Protein AF-A0A6L5WIU3-F1 (afdb_monomer_lite)

Structure (mmCIF, N/CA/C/O backbone):
data_AF-A0A6L5WIU3-F1
#
_entry.id   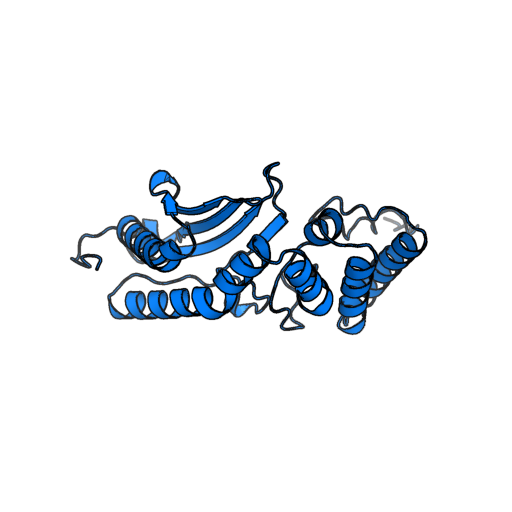AF-A0A6L5WIU3-F1
#
loop_
_atom_site.group_PDB
_atom_site.id
_atom_site.type_symbol
_atom_site.label_atom_id
_atom_site.label_alt_id
_atom_site.label_comp_id
_atom_site.label_asym_id
_atom_site.label_entity_id
_atom_site.label_seq_id
_atom_site.pdbx_PDB_ins_code
_atom_site.Cartn_x
_atom_site.Cartn_y
_atom_site.Cartn_z
_atom_site.occupancy
_atom_site.B_iso_or_equiv
_atom_site.auth_seq_id
_atom_site.auth_comp_id
_atom_site.auth_asym_id
_atom_site.auth_atom_id
_atom_site.pdbx_PDB_model_num
ATOM 1 N N . MET A 1 1 ? -19.885 4.696 15.361 1.00 48.59 1 MET A N 1
ATOM 2 C CA . MET A 1 1 ? -18.931 5.089 16.418 1.00 48.59 1 MET A CA 1
ATOM 3 C C . MET A 1 1 ? -18.620 3.855 17.248 1.00 48.59 1 MET A C 1
ATOM 5 O O . MET A 1 1 ? -19.552 3.096 17.496 1.00 48.59 1 MET A O 1
ATOM 9 N N . CYS A 1 2 ? -17.357 3.597 17.614 1.00 53.16 2 CYS A N 1
ATOM 10 C CA . CYS A 1 2 ? -17.106 2.648 18.705 1.00 53.16 2 CYS A CA 1
ATOM 11 C C . CYS A 1 2 ? -17.736 3.208 19.977 1.00 53.16 2 CYS A C 1
ATOM 13 O O . CYS A 1 2 ? -17.598 4.402 20.239 1.00 53.16 2 CYS A O 1
ATOM 15 N N . ASN A 1 3 ? -18.342 2.350 20.792 1.00 49.25 3 ASN A N 1
ATOM 16 C CA . ASN A 1 3 ? -18.487 2.670 22.203 1.00 49.25 3 ASN A CA 1
ATOM 17 C C . ASN A 1 3 ? -17.082 2.651 22.812 1.00 49.25 3 ASN A C 1
ATOM 19 O O . ASN A 1 3 ? -16.490 1.586 22.955 1.00 49.25 3 ASN A O 1
ATOM 23 N N . PHE A 1 4 ? -16.556 3.826 23.159 1.00 58.91 4 PHE A N 1
ATOM 24 C CA . PHE A 1 4 ? -15.406 3.971 24.062 1.00 58.91 4 PHE A CA 1
ATOM 25 C C . PHE A 1 4 ? -15.844 3.832 25.526 1.00 58.91 4 PHE A C 1
ATOM 27 O O . PHE A 1 4 ? -15.265 4.445 26.417 1.00 58.91 4 PHE A O 1
ATOM 34 N N . GLU A 1 5 ? -16.911 3.068 25.774 1.00 53.84 5 GLU A N 1
ATOM 35 C CA . GLU A 1 5 ? -17.264 2.650 27.124 1.00 53.84 5 GLU A CA 1
ATOM 36 C C . GLU A 1 5 ? -16.054 1.901 27.693 1.00 53.84 5 GLU A C 1
ATOM 38 O O . GLU A 1 5 ? -15.411 1.135 26.971 1.00 53.84 5 GLU A O 1
ATOM 43 N N . ASN A 1 6 ? -15.722 2.181 28.954 1.00 55.91 6 ASN A N 1
ATOM 44 C CA . ASN A 1 6 ? -14.438 1.912 29.621 1.00 55.91 6 ASN A CA 1
ATOM 45 C C . ASN A 1 6 ? -13.923 0.448 29.603 1.00 55.91 6 ASN A C 1
ATOM 47 O O . ASN A 1 6 ? -12.859 0.185 30.157 1.00 55.91 6 ASN A O 1
ATOM 51 N N . ASP A 1 7 ? -14.621 -0.480 28.944 1.00 66.75 7 ASP A N 1
ATOM 52 C CA . ASP A 1 7 ? -14.337 -1.918 28.907 1.00 66.75 7 ASP A CA 1
ATOM 53 C C . ASP A 1 7 ? -13.929 -2.453 27.517 1.00 66.75 7 ASP A C 1
ATOM 55 O O . ASP A 1 7 ? -13.585 -3.631 27.389 1.00 66.75 7 ASP A O 1
ATOM 59 N N . ALA A 1 8 ? -13.951 -1.633 26.456 1.00 78.75 8 ALA A N 1
ATOM 60 C CA . ALA A 1 8 ? -13.554 -2.090 25.123 1.00 78.75 8 ALA A CA 1
ATOM 61 C C . ALA A 1 8 ? -12.056 -2.438 25.081 1.00 78.75 8 ALA A C 1
ATOM 63 O O . ALA A 1 8 ? -11.188 -1.601 25.336 1.00 78.75 8 ALA A O 1
ATOM 64 N N . SER A 1 9 ? -11.724 -3.674 24.703 1.00 87.31 9 SER A N 1
ATOM 65 C CA . SER A 1 9 ? -10.324 -4.086 24.604 1.00 87.31 9 SER A CA 1
ATOM 66 C C . SER A 1 9 ? -9.603 -3.334 23.471 1.00 87.31 9 SER A C 1
ATOM 68 O O . SER A 1 9 ? -10.209 -3.044 22.434 1.00 87.31 9 SER A O 1
ATOM 70 N N . PRO A 1 10 ? -8.274 -3.117 23.558 1.00 88.00 10 PRO A N 1
ATOM 71 C CA . PRO A 1 10 ? -7.498 -2.508 22.472 1.00 88.00 10 PRO A CA 1
ATOM 72 C C . PRO A 1 10 ? -7.707 -3.171 21.104 1.00 88.00 10 PRO A C 1
ATOM 74 O O . PRO A 1 10 ? -7.678 -2.520 20.061 1.00 88.00 10 PRO A O 1
ATOM 77 N N . LYS A 1 11 ? -7.950 -4.488 21.092 1.00 89.44 11 LYS A N 1
ATOM 78 C CA . LYS A 1 11 ? -8.254 -5.236 19.869 1.00 89.44 11 LYS A CA 1
ATOM 79 C C . LYS A 1 11 ? -9.601 -4.832 19.272 1.00 89.44 11 LYS A C 1
ATOM 81 O O . LYS A 1 11 ? -9.703 -4.730 18.055 1.00 89.44 11 LYS A O 1
ATOM 86 N N . GLU A 1 12 ? -10.626 -4.638 20.092 1.00 90.31 12 GLU A N 1
ATOM 87 C CA . GLU A 1 12 ? -11.957 -4.230 19.632 1.00 90.31 12 GLU A CA 1
ATOM 88 C C . GLU A 1 12 ? -11.949 -2.805 19.092 1.00 90.31 12 GLU A C 1
ATOM 90 O O . GLU A 1 12 ? -12.503 -2.576 18.017 1.00 90.31 12 GLU A O 1
ATOM 95 N N . ILE A 1 13 ? -11.229 -1.899 19.760 1.00 91.12 13 ILE A N 1
ATOM 96 C CA . ILE A 1 13 ? -11.010 -0.524 19.295 1.00 91.12 13 ILE A CA 1
ATOM 97 C C . ILE A 1 13 ? -10.348 -0.531 17.906 1.00 91.12 13 ILE A C 1
ATOM 99 O O . ILE A 1 13 ? -10.858 0.073 16.964 1.00 91.12 13 ILE A O 1
ATOM 103 N N . ILE A 1 14 ? -9.266 -1.296 17.724 1.00 92.06 14 ILE A N 1
ATOM 104 C CA . ILE A 1 14 ? -8.581 -1.393 16.422 1.00 92.06 14 ILE A CA 1
ATOM 105 C C . ILE A 1 14 ? -9.467 -2.074 15.365 1.00 92.06 14 ILE A C 1
ATOM 107 O O . ILE A 1 14 ? -9.460 -1.683 14.198 1.00 92.06 14 ILE A O 1
ATOM 111 N N . VAL A 1 15 ? -10.271 -3.076 15.741 1.00 94.38 15 VAL A N 1
ATOM 112 C CA . VAL A 1 15 ? -11.239 -3.710 14.828 1.00 94.38 15 VAL A CA 1
ATOM 113 C C . VAL A 1 15 ? -12.301 -2.715 14.363 1.00 94.38 15 VAL A C 1
ATOM 115 O O . VAL A 1 15 ? -12.669 -2.749 13.187 1.00 94.38 15 VAL A O 1
ATOM 118 N N . CYS A 1 16 ? -12.802 -1.839 15.239 1.00 93.50 16 CYS A N 1
ATOM 119 C CA . CYS A 1 16 ? -13.684 -0.760 14.809 1.00 93.50 16 CYS A CA 1
ATOM 120 C C . CYS A 1 16 ? -12.977 0.183 13.834 1.00 93.50 16 CYS A C 1
ATOM 122 O O . CYS A 1 16 ? -13.553 0.479 12.793 1.00 93.50 16 CYS A O 1
ATOM 124 N N . ALA A 1 17 ? -11.762 0.643 14.167 1.00 94.75 17 ALA A N 1
ATOM 125 C CA . ALA A 1 17 ? -11.017 1.592 13.344 1.00 94.75 17 ALA A CA 1
ATOM 126 C C . ALA A 1 17 ? -10.830 1.020 11.934 1.00 94.75 17 ALA A C 1
ATOM 128 O O . ALA A 1 17 ? -11.191 1.649 10.944 1.00 94.75 17 ALA A O 1
ATOM 129 N N . MET A 1 18 ? -10.405 -0.243 11.835 1.00 96.44 18 MET A N 1
ATOM 130 C CA . MET A 1 18 ? -10.278 -0.951 10.558 1.00 96.44 18 MET A CA 1
ATOM 131 C C . MET A 1 18 ? -11.609 -1.097 9.811 1.00 96.44 18 MET A C 1
ATOM 133 O O . MET A 1 18 ? -11.639 -0.987 8.586 1.00 96.44 18 MET A O 1
ATOM 137 N N . ARG A 1 19 ? -12.724 -1.315 10.516 1.00 96.81 19 ARG A N 1
ATOM 138 C CA . ARG A 1 19 ? -14.055 -1.340 9.892 1.00 96.81 19 ARG A CA 1
ATOM 139 C C . ARG A 1 19 ? -14.448 0.035 9.354 1.00 96.81 19 ARG A C 1
ATOM 141 O O . ARG A 1 19 ? -14.988 0.114 8.259 1.00 96.81 19 ARG A O 1
ATOM 148 N N . GLU A 1 20 ? -14.183 1.100 10.100 1.00 97.19 20 GLU A N 1
ATOM 149 C CA . GLU A 1 20 ? -14.494 2.468 9.689 1.00 97.19 20 GLU A CA 1
ATOM 150 C C . GLU A 1 20 ? -13.648 2.902 8.484 1.00 97.19 20 GLU A C 1
ATOM 152 O O . GLU A 1 20 ? -14.179 3.479 7.535 1.00 97.19 20 GLU A O 1
ATOM 157 N N . ILE A 1 21 ? -12.357 2.552 8.471 1.00 96.62 21 ILE A N 1
ATOM 158 C CA . ILE A 1 21 ? -11.488 2.730 7.301 1.00 96.62 21 ILE A CA 1
ATOM 159 C C . ILE A 1 21 ? -12.051 1.953 6.102 1.00 96.62 21 ILE A C 1
ATOM 161 O O . ILE A 1 21 ? -12.127 2.488 4.998 1.00 96.62 21 ILE A O 1
ATOM 165 N N . ALA A 1 22 ? -12.489 0.708 6.298 1.00 97.19 22 ALA A N 1
ATOM 166 C CA . ALA A 1 22 ? -13.042 -0.092 5.210 1.00 97.19 22 ALA A CA 1
ATOM 167 C C . ALA A 1 22 ? -14.347 0.482 4.650 1.00 97.19 22 ALA A C 1
ATOM 169 O O . ALA A 1 22 ? -14.511 0.498 3.436 1.00 97.19 22 ALA A O 1
ATOM 170 N N . GLU A 1 23 ? -15.256 0.978 5.495 1.00 98.06 23 GLU A N 1
ATOM 171 C CA . GLU A 1 23 ? -16.477 1.644 5.024 1.00 98.06 23 GLU A CA 1
ATOM 172 C C . GLU A 1 23 ? -16.153 2.921 4.238 1.00 98.06 23 GLU A C 1
ATOM 174 O O . GLU A 1 23 ? -16.782 3.176 3.215 1.00 98.06 23 GLU A O 1
ATOM 179 N N . PHE A 1 24 ? -15.124 3.677 4.640 1.00 97.62 24 PHE A N 1
ATOM 180 C CA . PHE A 1 24 ? -14.629 4.817 3.863 1.00 97.62 24 PHE A CA 1
ATOM 181 C C . PHE A 1 24 ? -14.102 4.406 2.475 1.00 97.62 24 PHE A C 1
ATOM 183 O O . PHE A 1 24 ? -14.338 5.106 1.494 1.00 97.62 24 PHE A O 1
ATOM 190 N N . MET A 1 25 ? -13.424 3.260 2.376 1.00 96.81 25 MET A N 1
ATOM 191 C CA . MET A 1 25 ? -12.833 2.745 1.129 1.00 96.81 25 MET A CA 1
ATOM 192 C C . MET A 1 25 ? -13.783 1.859 0.302 1.00 96.81 25 MET A C 1
ATOM 194 O O . MET A 1 25 ? -13.437 1.414 -0.793 1.00 96.81 25 MET A O 1
ATOM 198 N N . LYS A 1 26 ? -14.982 1.572 0.808 1.00 97.19 26 LYS A N 1
ATOM 199 C CA . LYS A 1 26 ? -15.972 0.691 0.176 1.00 97.19 26 LYS A CA 1
ATOM 200 C C . LYS A 1 26 ? -16.423 1.141 -1.218 1.00 97.19 26 LYS A C 1
ATOM 202 O O . LYS A 1 26 ? -16.578 0.259 -2.063 1.00 97.19 26 LYS A O 1
ATOM 207 N N . PRO A 1 27 ? -16.584 2.449 -1.519 1.00 96.94 27 PRO A N 1
ATOM 208 C CA . PRO A 1 27 ? -16.879 2.900 -2.882 1.00 96.94 27 PRO A CA 1
ATOM 209 C C . PRO A 1 27 ? -15.809 2.495 -3.904 1.00 96.94 27 PRO A C 1
ATOM 211 O O . PRO A 1 27 ? -16.119 2.303 -5.073 1.00 96.94 27 PRO A O 1
ATOM 214 N N . ASP A 1 28 ? -14.564 2.305 -3.459 1.00 95.81 28 ASP A N 1
ATOM 215 C CA . ASP A 1 28 ? -13.455 1.829 -4.286 1.00 95.81 28 ASP A CA 1
ATOM 216 C C . ASP A 1 28 ? -13.369 0.297 -4.365 1.00 95.81 28 ASP A C 1
ATOM 218 O O . ASP A 1 28 ? -12.416 -0.234 -4.930 1.00 95.81 28 ASP A O 1
ATOM 222 N N . GLY A 1 29 ? -14.341 -0.434 -3.812 1.00 96.50 29 GLY A N 1
ATOM 223 C CA . GLY A 1 29 ? -14.406 -1.898 -3.868 1.00 96.50 29 GLY A CA 1
ATOM 224 C C . GLY A 1 29 ? -13.584 -2.618 -2.795 1.00 96.50 29 GLY A C 1
ATOM 225 O O . GLY A 1 29 ? -13.350 -3.822 -2.911 1.00 96.50 29 GLY A O 1
ATOM 226 N N . PHE A 1 30 ? -13.135 -1.914 -1.753 1.00 97.19 30 PHE A N 1
ATOM 227 C CA . PHE A 1 30 ? -12.466 -2.539 -0.612 1.00 97.19 30 PHE A CA 1
ATOM 228 C C . PHE A 1 30 ? -13.469 -3.151 0.371 1.00 97.19 30 PHE A C 1
ATOM 230 O O . PHE A 1 30 ? -14.551 -2.614 0.603 1.00 97.19 30 PHE A O 1
ATOM 237 N N . HIS A 1 31 ? -13.084 -4.259 1.002 1.00 96.81 31 HIS A N 1
ATOM 238 C CA . HIS A 1 31 ? -13.886 -4.928 2.022 1.00 96.81 31 HIS A CA 1
ATOM 239 C C . HIS A 1 31 ? -13.047 -5.335 3.239 1.00 96.81 31 HIS A C 1
ATOM 241 O O . HIS A 1 31 ? -11.868 -5.674 3.127 1.00 96.81 31 HIS A O 1
ATOM 247 N N . PHE A 1 32 ? -13.667 -5.346 4.421 1.00 97.75 32 PHE A N 1
ATOM 248 C CA . PHE A 1 32 ? -13.001 -5.727 5.668 1.00 97.75 32 PHE A CA 1
ATOM 249 C C . PHE A 1 32 ? -13.083 -7.235 5.937 1.00 97.75 32 PHE A C 1
ATOM 251 O O . PHE A 1 32 ? -14.162 -7.826 5.952 1.00 97.75 32 PHE A O 1
ATOM 258 N N . ILE A 1 33 ? -11.942 -7.856 6.222 1.00 96.00 33 ILE A N 1
ATOM 259 C CA . ILE A 1 33 ? -11.794 -9.255 6.626 1.00 96.00 33 ILE A CA 1
ATOM 260 C C . ILE A 1 33 ? -11.439 -9.291 8.116 1.00 96.00 33 ILE A C 1
ATOM 262 O O . ILE A 1 33 ? -10.269 -9.310 8.506 1.00 96.00 33 ILE A O 1
ATOM 266 N N . LYS A 1 34 ? -12.468 -9.338 8.971 1.00 91.44 34 LYS A N 1
ATOM 267 C CA . LYS A 1 34 ? -12.317 -9.285 10.438 1.00 91.44 34 LYS A CA 1
ATOM 268 C C . LYS A 1 34 ? -11.366 -10.352 10.996 1.00 91.44 34 LYS A C 1
ATOM 270 O O . LYS A 1 34 ? -10.602 -10.056 11.908 1.00 91.44 34 LYS A O 1
ATOM 275 N N . SER A 1 35 ? -11.390 -11.576 10.459 1.00 90.62 35 SER A N 1
ATOM 276 C CA . SER A 1 35 ? -10.551 -12.688 10.943 1.00 90.62 35 SER A CA 1
ATOM 277 C C . SER A 1 35 ? -9.052 -12.455 10.748 1.00 90.62 35 SER A C 1
ATOM 279 O O . SER A 1 35 ? -8.254 -13.013 11.496 1.00 90.62 35 SER A O 1
ATOM 281 N N . LYS A 1 36 ? -8.679 -11.620 9.771 1.00 91.62 36 LYS A N 1
ATOM 282 C CA . LYS A 1 36 ? -7.290 -11.270 9.450 1.00 91.62 36 LYS A CA 1
ATOM 283 C C . LYS A 1 36 ? -6.910 -9.850 9.855 1.00 91.62 36 LYS A C 1
ATOM 285 O O . LYS A 1 36 ? -5.749 -9.491 9.722 1.00 91.62 36 LYS A O 1
ATOM 290 N N . LEU A 1 37 ? -7.876 -9.065 10.341 1.00 94.06 37 LEU A N 1
ATOM 291 C CA . LEU A 1 37 ? -7.716 -7.635 10.598 1.00 94.06 37 LEU A CA 1
ATOM 292 C C . LEU A 1 37 ? -7.138 -6.910 9.366 1.00 94.06 37 LEU A C 1
ATOM 294 O O . LEU A 1 37 ? -6.147 -6.186 9.443 1.00 94.06 37 LEU A O 1
ATOM 298 N N . GLU A 1 38 ? -7.757 -7.169 8.213 1.00 95.69 38 GLU A N 1
ATOM 299 C CA . GLU A 1 38 ? -7.251 -6.770 6.899 1.00 95.69 38 GLU A CA 1
ATOM 300 C C . GLU A 1 38 ? -8.367 -6.138 6.062 1.00 95.69 38 GLU A C 1
ATOM 302 O O . GLU A 1 38 ? -9.486 -6.645 6.036 1.00 95.69 38 GLU A O 1
ATOM 307 N N . ILE A 1 39 ? -8.065 -5.051 5.361 1.00 97.12 39 ILE A N 1
ATOM 308 C CA . ILE A 1 39 ? -8.920 -4.442 4.342 1.00 97.12 39 ILE A CA 1
ATOM 309 C C . ILE A 1 39 ? -8.355 -4.849 2.991 1.00 97.12 39 ILE A C 1
ATOM 311 O O . ILE A 1 39 ? -7.163 -4.663 2.746 1.00 97.12 39 ILE A O 1
ATOM 315 N N . ARG A 1 40 ? -9.192 -5.415 2.125 1.00 95.75 40 ARG A N 1
ATOM 316 C CA . ARG A 1 40 ? -8.743 -6.021 0.875 1.00 95.75 40 ARG A CA 1
ATOM 317 C C . ARG A 1 40 ? -9.553 -5.545 -0.314 1.00 95.75 40 ARG A C 1
ATOM 319 O O . ARG A 1 40 ? -10.770 -5.411 -0.223 1.00 95.75 40 ARG A O 1
ATOM 326 N N . LYS A 1 41 ? -8.867 -5.383 -1.440 1.00 94.44 41 LYS A N 1
ATOM 327 C CA . LYS A 1 41 ? -9.456 -5.321 -2.776 1.00 94.44 41 LYS A CA 1
ATOM 328 C C . LYS A 1 41 ? -8.738 -6.311 -3.684 1.00 94.44 41 LYS A C 1
ATOM 330 O O . LYS A 1 41 ? -7.522 -6.477 -3.586 1.00 94.44 41 LYS A O 1
ATOM 335 N N . VAL A 1 42 ? -9.491 -6.973 -4.557 1.00 90.62 42 VAL A N 1
ATOM 336 C CA . VAL A 1 42 ? -8.945 -7.881 -5.569 1.00 90.62 42 VAL A CA 1
ATOM 337 C C . VAL A 1 42 ? -9.424 -7.439 -6.943 1.00 90.62 42 VAL A C 1
ATOM 339 O O . VAL A 1 42 ? -10.618 -7.270 -7.158 1.00 90.62 42 VAL A O 1
ATOM 342 N N . PHE A 1 43 ? -8.473 -7.285 -7.852 1.00 85.62 43 PHE A N 1
ATOM 343 C CA . PHE A 1 43 ? -8.666 -7.129 -9.289 1.00 85.62 43 PHE A CA 1
ATOM 344 C C . PHE A 1 43 ? -7.533 -7.903 -9.982 1.00 85.62 43 PHE A C 1
ATOM 346 O O . PHE A 1 43 ? -7.226 -9.026 -9.576 1.00 85.62 43 PHE A O 1
ATOM 353 N N . ASP A 1 44 ? -6.850 -7.324 -10.970 1.00 81.56 44 ASP A N 1
ATOM 354 C CA . ASP A 1 44 ? -5.602 -7.889 -11.495 1.00 81.56 44 ASP A CA 1
ATOM 355 C C . ASP A 1 44 ? -4.489 -8.011 -10.444 1.00 81.56 44 ASP A C 1
ATOM 357 O O . ASP A 1 44 ? -3.583 -8.835 -10.593 1.00 81.56 44 ASP A O 1
ATOM 361 N N . PHE A 1 45 ? -4.617 -7.261 -9.349 1.00 84.62 45 PHE A N 1
ATOM 362 C CA . PHE A 1 45 ? -3.772 -7.330 -8.166 1.00 84.62 45 PHE A CA 1
ATOM 363 C C . PHE A 1 45 ? -4.604 -7.593 -6.909 1.00 84.62 45 PHE A C 1
ATOM 365 O O . PHE A 1 45 ? -5.799 -7.303 -6.849 1.00 84.62 45 PHE A O 1
ATOM 372 N N . MET A 1 46 ? -3.954 -8.107 -5.870 1.00 89.75 46 MET A N 1
ATOM 373 C CA . MET A 1 46 ? -4.495 -8.158 -4.518 1.00 89.75 46 MET A CA 1
ATOM 374 C C . MET A 1 46 ? -3.850 -7.050 -3.690 1.00 89.75 46 MET A C 1
ATOM 376 O O . MET A 1 46 ? -2.645 -7.088 -3.444 1.00 89.75 46 MET A O 1
ATOM 380 N N . VAL A 1 47 ? -4.667 -6.090 -3.263 1.00 90.12 47 VAL A N 1
ATOM 381 C CA . VAL A 1 47 ? -4.274 -4.943 -2.439 1.00 90.12 47 VAL A CA 1
ATOM 382 C C . VAL A 1 47 ? -4.766 -5.174 -1.020 1.00 90.12 47 VAL A C 1
ATOM 384 O O . VAL A 1 47 ? -5.958 -5.429 -0.821 1.00 90.12 47 VAL A O 1
ATOM 387 N N . CYS A 1 48 ? -3.871 -5.053 -0.045 1.00 92.12 48 CYS A N 1
ATOM 388 C CA . CYS A 1 48 ? -4.156 -5.338 1.354 1.00 92.12 48 CYS A CA 1
ATOM 389 C C . CYS A 1 48 ? -3.643 -4.219 2.265 1.00 92.12 48 CYS A C 1
ATOM 391 O O . CYS A 1 48 ? -2.483 -3.828 2.172 1.00 92.12 48 CYS A O 1
ATOM 393 N N . ILE A 1 49 ? -4.482 -3.768 3.200 1.00 92.62 49 ILE A N 1
ATOM 394 C CA . ILE A 1 49 ? -4.072 -2.977 4.367 1.00 92.62 49 ILE A CA 1
ATOM 395 C C . ILE A 1 49 ? -4.306 -3.836 5.604 1.00 92.62 49 ILE A C 1
ATOM 397 O O . ILE A 1 49 ? -5.438 -4.220 5.888 1.00 92.62 49 ILE A O 1
ATOM 401 N N . SER A 1 50 ? -3.246 -4.140 6.343 1.00 92.56 50 SER A N 1
ATOM 402 C CA . SER A 1 50 ? -3.301 -4.947 7.565 1.00 92.56 50 SER A CA 1
ATOM 403 C C . SER A 1 50 ? -2.870 -4.129 8.775 1.00 92.56 50 SER A C 1
ATOM 405 O O . SER A 1 50 ? -2.011 -3.256 8.660 1.00 92.56 50 SER A O 1
ATOM 407 N N . ALA A 1 51 ? -3.463 -4.402 9.938 1.00 92.12 51 ALA A N 1
ATOM 408 C CA . ALA A 1 51 ? -3.064 -3.748 11.179 1.00 92.12 51 ALA A CA 1
ATOM 409 C C . ALA A 1 51 ? -2.151 -4.658 12.008 1.00 92.12 51 ALA A C 1
ATOM 411 O O . ALA A 1 51 ? -2.550 -5.736 12.454 1.00 92.12 51 ALA A O 1
ATOM 412 N N . GLN A 1 52 ? -0.932 -4.193 12.264 1.00 90.00 52 GLN A N 1
ATOM 413 C CA . GLN A 1 52 ? -0.024 -4.790 13.229 1.00 90.00 52 GLN A CA 1
ATOM 414 C C . GLN A 1 52 ? -0.200 -4.084 14.576 1.00 90.00 52 GLN A C 1
ATOM 416 O O . GLN A 1 52 ? 0.137 -2.915 14.730 1.00 90.00 52 GLN A O 1
ATOM 421 N N . MET A 1 53 ? -0.714 -4.810 15.567 1.00 88.75 53 MET A N 1
ATOM 422 C CA . MET A 1 53 ? -0.934 -4.275 16.913 1.00 88.75 53 MET A CA 1
ATOM 423 C C . MET A 1 53 ? 0.386 -4.045 17.659 1.00 88.75 53 MET A C 1
ATOM 425 O O . MET A 1 53 ? 1.307 -4.868 17.575 1.00 88.75 53 MET A O 1
ATOM 429 N N . ASN A 1 54 ? 0.450 -2.973 18.452 1.00 84.75 54 ASN A N 1
ATOM 430 C CA . ASN A 1 54 ? 1.585 -2.730 19.335 1.00 84.75 54 ASN A CA 1
ATOM 431 C C . ASN A 1 54 ? 1.630 -3.799 20.444 1.00 84.75 54 ASN A C 1
ATOM 433 O O . ASN A 1 54 ? 0.604 -4.271 20.941 1.00 84.75 54 ASN A O 1
ATOM 437 N N . ARG A 1 55 ? 2.838 -4.196 20.861 1.00 80.88 55 ARG A N 1
ATOM 438 C CA . ARG A 1 55 ? 3.040 -5.123 21.986 1.00 80.88 55 ARG A CA 1
ATOM 439 C C . ARG A 1 55 ? 2.481 -4.549 23.291 1.00 80.88 55 ARG A C 1
ATOM 441 O O . ARG A 1 55 ? 2.037 -5.326 24.136 1.00 80.88 55 ARG A O 1
ATOM 448 N N . HIS A 1 56 ? 2.475 -3.222 23.433 1.00 75.62 56 HIS A N 1
ATOM 449 C CA . HIS A 1 56 ? 1.929 -2.520 24.596 1.00 75.62 56 HIS A CA 1
ATOM 450 C C . HIS A 1 56 ? 0.406 -2.688 24.743 1.00 75.62 56 HIS A C 1
ATOM 452 O O . HIS A 1 56 ? -0.072 -2.795 25.873 1.00 75.62 56 HIS A O 1
ATOM 458 N N . ASN A 1 57 ? -0.329 -2.908 23.646 1.00 76.75 57 ASN A N 1
ATOM 459 C CA . ASN A 1 57 ? -1.775 -3.161 23.678 1.00 76.75 57 ASN A CA 1
ATOM 460 C C . ASN A 1 57 ? -2.153 -4.387 24.522 1.00 76.75 57 ASN A C 1
ATOM 462 O O . ASN A 1 57 ? -3.214 -4.420 25.137 1.00 76.75 57 ASN A O 1
ATOM 466 N N . LYS A 1 58 ? -1.288 -5.412 24.594 1.00 62.97 58 LYS A N 1
ATOM 467 C CA . LYS A 1 58 ? -1.547 -6.622 25.401 1.00 62.97 58 LYS A CA 1
ATOM 468 C C . LYS A 1 58 ? -1.594 -6.347 26.905 1.00 62.97 58 LYS A C 1
ATOM 470 O O . LYS A 1 58 ? -2.078 -7.193 27.647 1.00 62.97 58 LYS A O 1
ATOM 475 N N . ARG A 1 59 ? -1.067 -5.204 27.350 1.00 64.19 59 ARG A N 1
ATOM 476 C CA . ARG A 1 59 ? -1.091 -4.784 28.755 1.00 64.19 59 ARG A CA 1
ATOM 477 C C . ARG A 1 59 ? -2.325 -3.941 29.099 1.00 64.19 59 ARG A C 1
ATOM 479 O O . ARG A 1 59 ? -2.453 -3.554 30.250 1.00 64.19 59 ARG A O 1
ATOM 486 N N . GLY A 1 60 ? -3.203 -3.658 28.127 1.00 61.06 60 GLY A N 1
ATOM 487 C CA . GLY A 1 60 ? -4.405 -2.835 28.323 1.00 61.06 60 GLY A CA 1
ATOM 488 C C . GLY A 1 60 ? -4.125 -1.340 28.506 1.00 61.06 60 GLY A C 1
ATOM 489 O O . GLY A 1 60 ? -4.998 -0.617 28.959 1.00 61.06 60 GLY A O 1
ATOM 490 N N . ILE A 1 61 ? -2.905 -0.890 28.190 1.00 66.38 61 ILE A N 1
ATOM 491 C CA . ILE A 1 61 ? -2.429 0.475 28.475 1.00 66.38 61 ILE A CA 1
ATOM 492 C C . ILE A 1 61 ? -2.642 1.415 27.274 1.00 66.38 61 ILE A C 1
ATOM 494 O O . ILE A 1 61 ? -2.796 2.615 27.461 1.00 66.38 61 ILE A O 1
ATOM 498 N N . SER A 1 62 ? -2.663 0.882 26.048 1.00 79.88 62 SER A N 1
ATOM 499 C CA . SER A 1 62 ? -2.833 1.652 24.807 1.00 79.88 62 SER A CA 1
ATOM 500 C C . SER A 1 62 ? -3.593 0.852 23.746 1.00 79.88 62 SER A C 1
ATOM 502 O O . SER A 1 62 ? -3.735 -0.375 23.857 1.00 79.88 62 SER A O 1
ATOM 504 N N . ALA A 1 63 ? -4.087 1.537 22.712 1.00 87.50 63 ALA A N 1
ATOM 505 C CA . ALA A 1 63 ? -4.725 0.922 21.555 1.00 87.50 63 ALA A CA 1
ATOM 506 C C . ALA A 1 63 ? -4.049 1.416 20.275 1.00 87.50 63 ALA A C 1
ATOM 508 O O . ALA A 1 63 ? -4.626 2.166 19.498 1.00 87.50 63 ALA A O 1
ATOM 509 N N . GLU A 1 64 ? -2.823 0.947 20.039 1.00 90.88 64 GLU A N 1
ATOM 510 C CA . GLU A 1 64 ? -2.004 1.421 18.924 1.00 90.88 64 GLU A CA 1
ATOM 511 C C . GLU A 1 64 ? -1.847 0.378 17.814 1.00 90.88 64 GLU A C 1
ATOM 513 O O . GLU A 1 64 ? -1.639 -0.815 18.078 1.00 90.88 64 GLU A O 1
ATOM 518 N N . ALA A 1 65 ? -1.868 0.810 16.554 1.00 91.19 65 ALA A N 1
ATOM 519 C CA . ALA A 1 65 ? -1.553 -0.070 15.432 1.00 91.19 65 ALA A CA 1
ATOM 520 C C . ALA A 1 65 ? -0.684 0.602 14.370 1.00 91.19 65 ALA A C 1
ATOM 522 O O . ALA A 1 65 ? -0.861 1.771 14.035 1.00 91.19 65 ALA A O 1
ATOM 523 N N . LEU A 1 66 ? 0.219 -0.186 13.794 1.00 89.62 66 LEU A N 1
ATOM 524 C CA . LEU A 1 66 ? 0.875 0.130 12.536 1.00 89.62 66 LEU A CA 1
ATOM 525 C C . LEU A 1 66 ? 0.005 -0.407 11.398 1.00 89.62 66 LEU A C 1
ATOM 527 O O . LEU A 1 66 ? -0.397 -1.571 11.417 1.00 89.62 66 LEU A O 1
ATOM 531 N N . LEU A 1 67 ? -0.278 0.431 10.407 1.00 88.88 67 LEU A N 1
ATOM 532 C CA . LEU A 1 67 ? -1.064 0.053 9.236 1.00 88.88 67 LEU A CA 1
ATOM 533 C C . LEU A 1 67 ? -0.123 -0.208 8.059 1.00 88.88 67 LEU A C 1
ATOM 535 O O . LEU A 1 67 ? 0.540 0.706 7.577 1.00 88.88 67 LEU A O 1
ATOM 539 N N . ILE A 1 68 ? -0.063 -1.464 7.623 1.00 85.88 68 ILE A N 1
ATOM 540 C CA . ILE A 1 68 ? 0.885 -1.973 6.628 1.00 85.88 68 ILE A CA 1
ATOM 541 C C . ILE A 1 68 ? 0.142 -2.229 5.326 1.00 85.88 68 ILE A C 1
ATOM 543 O O . ILE A 1 68 ? -0.853 -2.959 5.318 1.00 85.88 68 ILE A O 1
ATOM 547 N N . CYS A 1 69 ? 0.658 -1.675 4.233 1.00 84.31 69 CYS A N 1
ATOM 548 C CA . CYS A 1 69 ? 0.111 -1.870 2.902 1.00 84.31 69 CYS A CA 1
ATOM 549 C C . CYS A 1 69 ? 0.963 -2.844 2.082 1.00 84.31 69 CYS A C 1
ATOM 551 O O . CYS A 1 69 ? 2.177 -2.672 1.966 1.00 84.31 69 CYS A O 1
ATOM 553 N N . SER A 1 70 ? 0.315 -3.799 1.419 1.00 83.88 70 SER A N 1
ATOM 554 C CA . SER A 1 70 ? 0.939 -4.662 0.417 1.00 83.88 70 SER A CA 1
ATOM 555 C C . SER A 1 70 ? 0.098 -4.771 -0.852 1.00 83.88 70 SER A C 1
ATOM 557 O O . SER A 1 70 ? -1.133 -4.696 -0.818 1.00 83.88 70 SER A O 1
ATOM 559 N N . ILE A 1 71 ? 0.773 -4.948 -1.988 1.00 82.06 71 ILE A N 1
ATOM 560 C CA . ILE A 1 71 ? 0.146 -5.277 -3.270 1.00 82.06 71 ILE A CA 1
ATOM 561 C C . ILE A 1 71 ? 0.878 -6.479 -3.850 1.00 82.06 71 ILE A C 1
ATOM 563 O O . ILE A 1 71 ? 2.103 -6.488 -3.996 1.00 82.06 71 ILE A O 1
ATOM 567 N N . SER A 1 72 ? 0.114 -7.502 -4.202 1.00 81.62 72 SER A N 1
ATOM 568 C CA . SER A 1 72 ? 0.624 -8.721 -4.821 1.00 81.62 72 SER A CA 1
ATOM 569 C C . SER A 1 72 ? -0.070 -8.990 -6.145 1.00 81.62 72 SER A C 1
ATOM 571 O O . SER A 1 72 ? -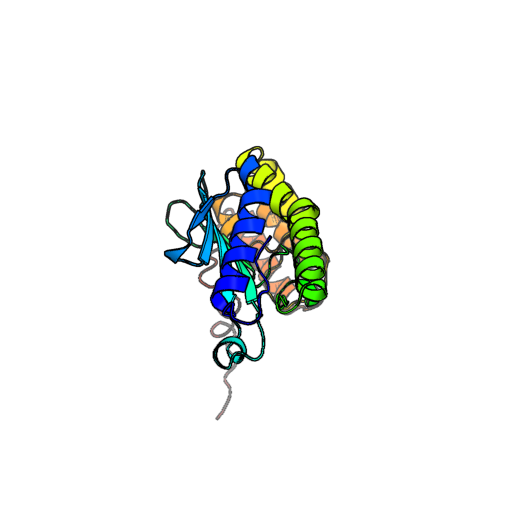1.220 -8.605 -6.357 1.00 81.62 72 SER A O 1
ATOM 573 N N . ASP A 1 73 ? 0.644 -9.642 -7.051 1.00 76.56 73 ASP A N 1
ATOM 574 C CA . ASP A 1 73 ? 0.076 -10.079 -8.320 1.00 76.56 73 ASP A CA 1
ATOM 575 C C . ASP A 1 73 ? -0.764 -11.363 -8.171 1.00 76.56 73 ASP A C 1
ATOM 577 O O . ASP A 1 73 ? -0.863 -11.959 -7.094 1.00 76.56 73 ASP A O 1
ATOM 581 N N . LYS A 1 74 ? -1.343 -11.848 -9.277 1.00 71.25 74 LYS A N 1
ATOM 582 C CA . LYS A 1 74 ? -2.130 -13.100 -9.303 1.00 71.25 74 LYS A CA 1
ATOM 583 C C . LYS A 1 74 ? -1.346 -14.340 -8.847 1.00 71.25 74 LYS A C 1
ATOM 585 O O . LYS A 1 74 ? -1.952 -15.301 -8.380 1.00 71.25 74 LYS A O 1
ATOM 590 N N . SER A 1 75 ? -0.014 -14.323 -8.945 1.00 73.00 75 SER A N 1
ATOM 591 C CA . SER A 1 75 ? 0.866 -15.392 -8.449 1.00 73.00 75 SER A CA 1
ATOM 592 C C . SER A 1 75 ? 1.206 -15.257 -6.961 1.00 73.00 75 SER A C 1
ATOM 594 O O . SER A 1 75 ? 1.987 -16.050 -6.438 1.00 73.00 75 SER A O 1
ATOM 596 N N . LYS A 1 76 ? 0.604 -14.277 -6.269 1.00 69.94 76 LYS A N 1
ATOM 597 C CA . LYS A 1 76 ? 0.871 -13.912 -4.871 1.00 69.94 76 LYS A CA 1
ATOM 598 C C . LYS A 1 76 ? 2.324 -13.511 -4.626 1.00 69.94 76 LYS A C 1
ATOM 600 O O . LYS A 1 76 ? 2.787 -13.549 -3.488 1.00 69.94 76 LYS A O 1
ATOM 605 N N . LYS A 1 77 ? 3.044 -13.123 -5.680 1.00 71.56 77 LYS A N 1
ATOM 606 C CA . LYS A 1 77 ? 4.354 -12.503 -5.529 1.00 71.56 77 LYS A CA 1
ATOM 607 C C . LYS A 1 77 ? 4.123 -11.045 -5.174 1.00 71.56 77 LYS A C 1
ATOM 609 O O . LYS A 1 77 ? 3.393 -10.331 -5.864 1.00 71.56 77 LYS A O 1
ATOM 614 N N . GLU A 1 78 ? 4.693 -10.642 -4.048 1.00 67.06 78 GLU A N 1
ATOM 615 C CA . GLU A 1 78 ? 4.629 -9.264 -3.592 1.00 67.06 78 GLU A CA 1
ATOM 616 C C . GLU A 1 78 ? 5.347 -8.371 -4.604 1.00 67.06 78 GLU A C 1
ATOM 618 O O . GLU A 1 78 ? 6.482 -8.630 -5.004 1.00 67.06 78 GLU A O 1
ATOM 623 N N . CYS A 1 79 ? 4.631 -7.359 -5.079 1.00 67.25 79 CYS A N 1
ATOM 624 C CA . CYS A 1 79 ? 5.107 -6.422 -6.091 1.00 67.25 79 CYS A CA 1
ATOM 625 C C . CYS A 1 79 ? 5.112 -4.981 -5.577 1.00 67.25 79 CYS A C 1
ATOM 627 O O . CYS A 1 79 ? 5.542 -4.080 -6.286 1.00 67.25 79 CYS A O 1
ATOM 629 N N . PHE A 1 80 ? 4.658 -4.774 -4.342 1.00 71.19 80 PHE A N 1
ATOM 630 C CA . PHE A 1 80 ? 4.733 -3.526 -3.605 1.00 71.19 80 PHE A CA 1
ATOM 631 C C . PHE A 1 80 ? 4.539 -3.825 -2.118 1.00 71.19 80 PHE A C 1
ATOM 633 O O . PHE A 1 80 ? 3.601 -4.537 -1.749 1.00 71.19 80 PHE A O 1
ATOM 640 N N . TRP A 1 81 ? 5.374 -3.227 -1.271 1.00 67.25 81 TRP A N 1
ATOM 641 C CA . TRP A 1 81 ? 5.242 -3.329 0.176 1.00 67.25 81 TRP A CA 1
ATOM 642 C C . TRP A 1 81 ? 5.663 -2.039 0.876 1.00 67.25 81 TRP A C 1
ATOM 644 O O . TRP A 1 81 ? 6.740 -1.492 0.620 1.00 67.25 81 TRP A O 1
ATOM 654 N N . SER A 1 82 ? 4.826 -1.573 1.803 1.00 65.38 82 SER A N 1
ATOM 655 C CA . SER A 1 82 ? 5.106 -0.432 2.671 1.00 65.38 82 SER A CA 1
ATOM 656 C C . SER A 1 82 ? 4.718 -0.741 4.113 1.00 65.38 82 SER A C 1
ATOM 658 O O . SER A 1 82 ? 3.637 -1.262 4.389 1.00 65.38 82 SER A O 1
ATOM 660 N N . LYS A 1 83 ? 5.587 -0.357 5.056 1.00 62.69 83 LYS A N 1
ATOM 661 C CA . LYS A 1 83 ? 5.309 -0.426 6.500 1.00 62.69 83 LYS A CA 1
ATOM 662 C C . LYS A 1 83 ? 4.316 0.649 6.981 1.00 62.69 83 LYS A C 1
ATOM 664 O O . LYS A 1 83 ? 3.999 0.657 8.163 1.00 62.69 83 LYS A O 1
ATOM 669 N N . GLY A 1 84 ? 3.809 1.506 6.090 1.00 67.62 84 GLY A N 1
ATOM 670 C CA . GLY A 1 84 ? 2.827 2.549 6.390 1.00 67.62 84 GLY A CA 1
ATOM 671 C C . GLY A 1 84 ? 1.705 2.639 5.347 1.00 67.62 84 GLY A C 1
ATOM 672 O O . GLY A 1 84 ? 1.786 2.050 4.267 1.00 67.62 84 GLY A O 1
ATOM 673 N N . LEU A 1 85 ? 0.665 3.420 5.666 1.00 67.88 85 LEU A N 1
ATOM 674 C CA . LEU A 1 85 ? -0.440 3.739 4.745 1.00 67.88 85 LEU A CA 1
ATOM 675 C C . LEU A 1 85 ? -0.017 4.639 3.596 1.00 67.88 85 LEU A C 1
ATOM 677 O O . LEU A 1 85 ? -0.591 4.587 2.508 1.00 67.88 85 LEU A O 1
ATOM 681 N N . ALA A 1 86 ? 0.945 5.517 3.858 1.00 57.41 86 ALA A N 1
ATOM 682 C CA . ALA A 1 86 ? 1.454 6.358 2.815 1.00 57.41 86 ALA A CA 1
ATOM 683 C C . ALA A 1 86 ? 2.290 5.482 1.890 1.00 57.41 86 ALA A C 1
ATOM 685 O O . ALA A 1 86 ? 3.234 4.803 2.305 1.00 57.41 86 ALA A O 1
ATOM 686 N N . ILE A 1 87 ? 2.007 5.594 0.603 1.00 56.28 87 ILE A N 1
ATOM 687 C CA . ILE A 1 87 ? 2.950 5.198 -0.429 1.00 56.28 87 ILE A CA 1
ATOM 688 C C . ILE A 1 87 ? 4.081 6.252 -0.480 1.00 56.28 87 ILE A C 1
ATOM 690 O O . ILE A 1 87 ? 4.497 6.675 -1.531 1.00 56.28 87 ILE A O 1
ATOM 694 N N . SER A 1 88 ? 4.545 6.766 0.658 1.00 52.53 88 SER A N 1
ATOM 695 C CA . SER A 1 88 ? 5.510 7.863 0.761 1.00 52.53 88 SER A CA 1
ATOM 696 C C . SER A 1 88 ? 6.827 7.308 1.272 1.00 52.53 88 SER A C 1
ATOM 698 O O . SER A 1 88 ? 6.848 6.413 2.116 1.00 52.53 88 SER A O 1
ATOM 700 N N . ASN A 1 89 ? 7.932 7.854 0.778 1.00 49.09 89 ASN A N 1
ATOM 701 C CA . ASN A 1 89 ? 9.265 7.554 1.283 1.00 49.09 89 ASN A CA 1
ATOM 702 C C . ASN A 1 89 ? 9.728 8.547 2.362 1.00 49.09 89 ASN A C 1
ATOM 704 O O . ASN A 1 89 ? 10.878 8.486 2.798 1.00 49.09 89 ASN A O 1
ATOM 708 N N . LYS A 1 90 ? 8.854 9.450 2.829 1.00 53.72 90 LYS A N 1
ATOM 709 C CA . LYS A 1 90 ? 9.154 10.240 4.024 1.00 53.72 90 LYS A CA 1
ATOM 710 C C . LYS A 1 90 ? 9.220 9.290 5.214 1.00 53.72 90 LYS A C 1
ATOM 712 O O . LYS A 1 90 ? 8.272 8.564 5.499 1.00 53.72 90 LYS A O 1
ATOM 717 N N . LYS A 1 91 ? 10.348 9.307 5.924 1.00 51.88 91 LYS A N 1
ATOM 718 C CA . LYS A 1 91 ? 10.605 8.469 7.108 1.00 51.88 91 LYS A CA 1
ATOM 719 C C . LYS A 1 91 ? 9.529 8.624 8.195 1.00 51.88 91 LYS A C 1
ATOM 721 O O . LYS A 1 91 ? 9.261 7.688 8.938 1.00 51.88 91 LYS A O 1
ATOM 726 N N . GLU A 1 92 ? 8.897 9.794 8.245 1.00 52.75 92 GLU A N 1
ATOM 727 C CA . GLU A 1 92 ? 7.780 10.138 9.136 1.00 52.75 92 GLU A CA 1
ATOM 728 C C . GLU A 1 92 ? 6.465 9.431 8.755 1.00 52.75 92 GLU A C 1
ATOM 730 O O . GLU A 1 92 ? 5.636 9.153 9.618 1.00 52.75 92 GLU A O 1
ATOM 735 N N . ASP A 1 93 ? 6.296 9.078 7.477 1.00 53.72 93 ASP A N 1
ATOM 736 C CA . ASP A 1 93 ? 5.090 8.453 6.931 1.00 53.72 93 ASP A CA 1
ATOM 737 C C . ASP A 1 93 ? 5.166 6.905 6.910 1.00 53.72 93 ASP A C 1
ATOM 739 O O . ASP A 1 93 ? 4.138 6.230 6.804 1.00 53.72 93 ASP A O 1
ATOM 743 N N . SER A 1 94 ? 6.371 6.320 6.992 1.00 56.19 94 SER A N 1
ATOM 744 C CA . SER A 1 94 ? 6.605 4.881 6.772 1.00 56.19 94 SER A CA 1
ATOM 745 C C . SER A 1 94 ? 6.561 4.015 8.038 1.00 56.19 94 SER A C 1
ATOM 747 O O . SER A 1 94 ? 6.413 2.796 7.935 1.00 56.19 94 SER A O 1
ATOM 749 N N . LEU A 1 95 ? 6.668 4.616 9.229 1.00 66.56 95 LEU A N 1
ATOM 750 C CA . LEU A 1 95 ? 6.711 3.925 10.527 1.00 66.56 95 LEU A CA 1
ATOM 751 C C . LEU A 1 95 ? 5.891 4.671 11.590 1.00 66.56 95 LEU A C 1
ATOM 753 O O . LEU A 1 95 ? 6.381 4.979 12.677 1.00 66.56 95 LEU A O 1
ATOM 757 N N . ARG A 1 96 ? 4.628 4.969 11.277 1.00 76.94 96 ARG A N 1
ATOM 758 C CA . ARG A 1 96 ? 3.724 5.649 12.207 1.00 76.94 96 ARG A CA 1
ATOM 759 C C . ARG A 1 96 ? 2.823 4.667 12.950 1.00 76.94 96 ARG A C 1
ATOM 761 O O . ARG A 1 96 ? 2.027 3.958 12.337 1.00 76.94 96 ARG A O 1
ATOM 768 N N . TRP A 1 97 ? 2.921 4.675 14.276 1.00 86.81 97 TRP A N 1
ATOM 769 C CA . TRP A 1 97 ? 1.925 4.062 15.150 1.00 86.81 97 TRP A CA 1
ATOM 770 C C . TRP A 1 97 ? 0.731 5.006 15.280 1.00 86.81 97 TRP A C 1
ATOM 772 O O . TRP A 1 97 ? 0.894 6.177 15.618 1.00 86.81 97 TRP A O 1
ATOM 782 N N . TRP A 1 98 ? -0.456 4.502 14.964 1.00 90.19 98 TRP A N 1
ATOM 783 C CA . TRP A 1 98 ? -1.711 5.225 15.130 1.00 90.19 98 TRP A CA 1
ATOM 784 C C . TRP A 1 98 ? -2.288 4.904 16.497 1.00 90.19 98 TRP A C 1
ATOM 786 O O . TRP A 1 98 ? -2.472 3.725 16.795 1.00 90.19 98 TRP A O 1
ATOM 796 N N . GLU A 1 99 ? -2.560 5.930 17.299 1.00 90.50 99 GLU A N 1
ATOM 797 C CA . GLU A 1 99 ? -3.206 5.796 18.604 1.00 90.50 99 GLU A CA 1
ATOM 798 C C . GLU A 1 99 ? -4.722 5.902 18.438 1.00 90.50 99 GLU A C 1
ATOM 800 O O . GLU A 1 99 ? -5.228 6.844 17.823 1.00 90.50 99 GLU A O 1
ATOM 805 N N . PHE A 1 100 ? -5.442 4.927 18.981 1.00 90.81 100 PHE A N 1
ATOM 806 C CA . PHE A 1 100 ? -6.900 4.843 18.926 1.00 90.81 100 PHE A CA 1
ATOM 807 C C . PHE A 1 100 ? -7.538 4.858 20.323 1.00 90.81 100 PHE A C 1
ATOM 809 O O . PHE A 1 100 ? -8.759 4.756 20.438 1.00 90.81 100 PHE A O 1
ATOM 816 N N . CYS A 1 101 ? -6.734 4.947 21.384 1.00 87.06 101 CYS A N 1
ATOM 817 C CA . CYS A 1 101 ? -7.199 5.054 22.758 1.00 87.06 101 CYS A CA 1
ATOM 818 C C . CYS A 1 101 ? -7.651 6.488 23.061 1.00 87.06 101 CYS A C 1
ATOM 820 O O . CYS A 1 101 ? -6.880 7.432 22.905 1.00 87.06 101 CYS A O 1
ATOM 822 N N . GLY A 1 102 ? -8.890 6.644 23.531 1.00 85.81 102 GLY A N 1
ATOM 823 C CA . GLY A 1 102 ? -9.498 7.949 23.795 1.00 85.81 102 GLY A CA 1
ATOM 824 C C . GLY A 1 102 ? -10.107 8.595 22.547 1.00 85.81 102 GLY A C 1
ATOM 825 O O . GLY A 1 102 ? -9.631 8.412 21.428 1.00 85.81 102 GLY A O 1
ATOM 826 N N . ILE A 1 103 ? -11.188 9.353 22.748 1.00 87.62 103 ILE A N 1
ATOM 827 C CA . ILE A 1 103 ? -11.994 9.926 21.657 1.00 87.62 103 ILE A CA 1
ATOM 828 C C . ILE A 1 103 ? -11.163 10.892 20.805 1.00 87.62 103 ILE A C 1
ATOM 830 O O . ILE A 1 103 ? -11.138 10.753 19.586 1.00 87.62 103 ILE A O 1
ATOM 834 N N . GLU A 1 104 ? -10.438 11.821 21.433 1.00 89.62 104 GLU A N 1
ATOM 835 C CA . GLU A 1 104 ? -9.648 12.835 20.719 1.00 89.62 104 GLU A CA 1
ATOM 836 C C . GLU A 1 104 ? -8.561 12.202 19.839 1.00 89.62 104 GLU A C 1
ATOM 838 O O . GLU A 1 104 ? -8.468 12.500 18.647 1.00 89.62 104 GLU A O 1
ATOM 843 N N . SER A 1 105 ? -7.772 11.275 20.395 1.00 89.62 105 SER A N 1
ATOM 844 C CA . SER A 1 105 ? -6.724 10.576 19.644 1.00 89.62 105 SER A 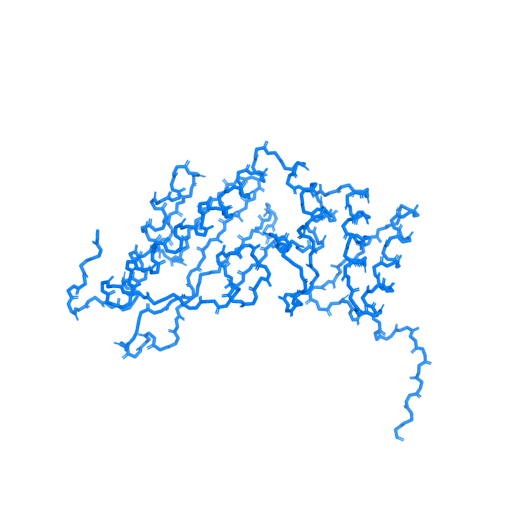CA 1
ATOM 845 C C . SER A 1 105 ? -7.303 9.694 18.540 1.00 89.62 105 SER A C 1
ATOM 847 O O . SER A 1 105 ? -6.760 9.673 17.435 1.00 89.62 105 SER A O 1
ATOM 849 N N . TYR A 1 106 ? -8.428 9.017 18.795 1.00 91.56 106 TYR A N 1
ATOM 850 C CA . TYR A 1 106 ? -9.121 8.237 17.773 1.00 91.56 106 TYR A CA 1
ATOM 851 C C . TYR A 1 106 ? -9.576 9.116 16.606 1.00 91.56 106 TYR A C 1
ATOM 853 O O . TYR A 1 106 ? -9.285 8.799 15.454 1.00 91.56 106 TYR A O 1
ATOM 861 N N . GLU A 1 107 ? -10.273 10.221 16.879 1.00 93.00 107 GLU A N 1
ATOM 862 C CA . GLU A 1 107 ? -10.769 11.130 15.843 1.00 93.00 107 GLU A CA 1
ATOM 863 C C . GLU A 1 107 ? -9.622 11.740 15.038 1.00 93.00 107 GLU A C 1
ATOM 865 O O . GLU A 1 107 ? -9.674 11.755 13.804 1.00 93.00 107 GLU A O 1
ATOM 870 N N . GLN A 1 108 ? -8.555 12.173 15.713 1.00 92.38 108 GLN A N 1
ATOM 871 C CA . GLN A 1 108 ? -7.362 12.690 15.054 1.00 92.38 108 GLN A CA 1
ATOM 872 C C . GLN A 1 108 ? -6.728 11.633 14.136 1.00 92.38 108 GLN A C 1
ATOM 874 O O . GLN A 1 108 ? -6.550 11.887 12.941 1.00 92.38 108 GLN A O 1
ATOM 879 N N . SER A 1 109 ? -6.440 10.437 14.661 1.00 92.31 109 SER A N 1
ATOM 880 C CA . SER A 1 109 ? -5.863 9.335 13.883 1.00 92.31 109 SER A CA 1
ATOM 881 C C . SER A 1 109 ? -6.740 8.979 12.685 1.00 92.31 109 SER A C 1
ATOM 883 O O . SER A 1 109 ? -6.243 8.874 11.565 1.00 92.31 109 SER A O 1
ATOM 885 N N . MET A 1 110 ? -8.054 8.848 12.876 1.00 94.12 110 MET A N 1
ATOM 886 C CA . MET A 1 110 ? -8.984 8.501 11.801 1.00 94.12 110 MET A CA 1
ATOM 887 C C . MET A 1 110 ? -9.062 9.576 10.713 1.00 94.12 110 MET A C 1
ATOM 889 O O . MET A 1 110 ? -9.104 9.233 9.529 1.00 94.12 110 MET A O 1
ATOM 893 N N . ASN A 1 111 ? -9.062 10.858 11.081 1.00 94.12 111 ASN A N 1
ATOM 894 C CA . ASN A 1 111 ? -9.071 11.961 10.120 1.00 94.12 111 ASN A CA 1
ATOM 895 C C . ASN A 1 111 ? -7.792 11.983 9.279 1.00 94.12 111 ASN A C 1
ATOM 897 O O . ASN A 1 111 ? -7.853 12.082 8.052 1.00 94.12 111 ASN A O 1
ATOM 901 N N . GLU A 1 112 ? -6.635 11.833 9.920 1.00 90.56 112 GLU A N 1
ATOM 902 C CA . GLU A 1 112 ? -5.348 11.805 9.227 1.00 90.56 112 GLU A CA 1
ATOM 903 C C . GLU A 1 112 ? -5.199 10.565 8.332 1.00 90.56 112 GLU A C 1
ATOM 905 O O . GLU A 1 112 ? -4.773 10.686 7.182 1.00 90.56 112 GLU A O 1
ATOM 910 N N . ILE A 1 113 ? -5.628 9.388 8.803 1.00 91.12 113 ILE A N 1
ATOM 911 C CA . ILE A 1 113 ? -5.672 8.157 8.003 1.00 91.12 113 ILE A CA 1
ATOM 912 C C . ILE A 1 113 ? -6.528 8.362 6.751 1.00 91.12 113 ILE A C 1
ATOM 914 O O . ILE A 1 113 ? -6.061 8.104 5.640 1.00 91.12 113 ILE A O 1
ATOM 918 N N . LYS A 1 114 ? -7.766 8.850 6.901 1.00 93.12 114 LYS A N 1
ATOM 919 C CA . LYS A 1 114 ? -8.680 9.077 5.768 1.00 93.12 114 LYS A CA 1
ATOM 920 C C . LYS A 1 114 ? -8.107 10.082 4.774 1.00 93.12 114 LYS A C 1
ATOM 922 O O . LYS A 1 114 ? -8.234 9.863 3.572 1.00 93.12 114 LYS A O 1
ATOM 927 N N . LYS A 1 115 ? -7.434 11.130 5.258 1.00 90.12 115 LYS A N 1
ATOM 928 C CA . LYS A 1 115 ? -6.743 12.115 4.418 1.00 90.12 115 LYS A CA 1
ATOM 929 C C . LYS A 1 115 ? -5.608 11.485 3.605 1.00 90.12 115 LYS A C 1
ATOM 931 O O . LYS A 1 115 ? -5.543 11.674 2.396 1.00 90.12 115 LYS A O 1
ATOM 936 N N . ILE A 1 116 ? -4.741 10.686 4.232 1.00 85.25 116 ILE A N 1
ATOM 937 C CA . ILE A 1 116 ? -3.663 9.973 3.521 1.00 85.25 116 ILE A CA 1
ATOM 938 C C . ILE A 1 116 ? -4.251 9.024 2.471 1.00 85.25 116 ILE A C 1
ATOM 940 O O . ILE A 1 116 ? -3.754 8.942 1.342 1.00 85.25 116 ILE A O 1
ATOM 944 N N . LEU A 1 117 ? -5.326 8.319 2.829 1.00 88.44 117 LEU A N 1
ATOM 945 C CA . LEU A 1 117 ? -5.994 7.394 1.925 1.00 88.44 117 LEU A CA 1
ATOM 946 C C . LEU A 1 117 ? -6.598 8.110 0.712 1.00 88.44 117 LEU A C 1
ATOM 948 O O . LEU A 1 117 ? -6.408 7.644 -0.410 1.00 88.44 117 LEU A O 1
ATOM 952 N N . SER A 1 118 ? -7.287 9.236 0.909 1.00 89.75 118 SER A N 1
ATOM 953 C CA . SER A 1 118 ? -7.925 9.985 -0.179 1.00 89.75 118 SER A CA 1
ATOM 954 C C . S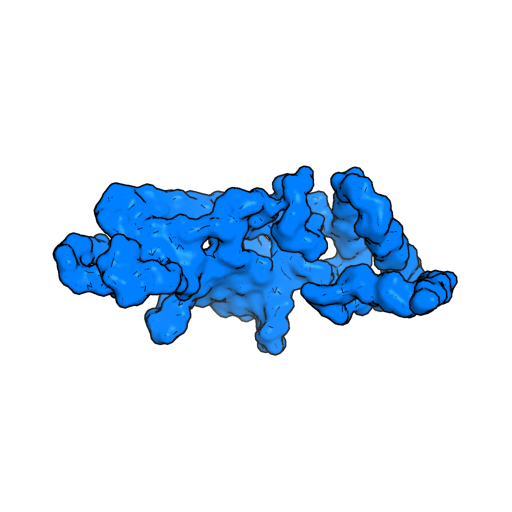ER A 1 118 ? -6.931 10.708 -1.081 1.00 89.75 118 SER A C 1
ATOM 956 O O . SER A 1 118 ? -7.106 10.700 -2.296 1.00 89.75 118 SER A O 1
ATOM 958 N N . GLU A 1 119 ? -5.899 11.326 -0.509 1.00 84.00 119 GLU A N 1
ATOM 959 C CA . GLU A 1 119 ? -4.966 12.173 -1.256 1.00 84.00 119 GLU A CA 1
ATOM 960 C C . GLU A 1 119 ? -3.895 11.363 -1.991 1.00 84.00 119 GLU A C 1
ATOM 962 O O . GLU A 1 119 ? -3.388 11.811 -3.018 1.00 84.00 119 GLU A O 1
ATOM 967 N N . ARG A 1 120 ? -3.526 10.182 -1.473 1.00 79.69 120 ARG A N 1
ATOM 968 C CA . ARG A 1 120 ? -2.358 9.431 -1.967 1.00 79.69 120 ARG A CA 1
ATOM 969 C C . ARG A 1 120 ? -2.689 7.994 -2.353 1.00 79.69 120 ARG A C 1
ATOM 971 O O . ARG A 1 120 ? -2.408 7.582 -3.476 1.00 79.69 120 ARG A O 1
ATOM 978 N N . PHE A 1 121 ? -3.294 7.229 -1.444 1.00 84.44 121 PHE A N 1
ATOM 979 C CA . PHE A 1 121 ? -3.463 5.784 -1.629 1.00 84.44 121 PHE A CA 1
ATOM 980 C C . PHE A 1 121 ? -4.506 5.421 -2.695 1.00 84.44 121 PHE A C 1
ATOM 982 O O . PHE A 1 121 ? -4.199 4.734 -3.666 1.00 84.44 121 PHE A O 1
ATOM 989 N N . LEU A 1 122 ? -5.746 5.886 -2.537 1.00 89.12 122 LEU A N 1
ATOM 990 C CA . LEU A 1 122 ? -6.846 5.559 -3.446 1.00 89.12 122 LEU A CA 1
ATOM 991 C C . LEU A 1 122 ? -6.601 6.066 -4.877 1.00 89.12 122 LEU A C 1
ATOM 993 O O . LEU A 1 122 ? -6.833 5.287 -5.804 1.00 89.12 122 LEU A O 1
ATOM 997 N N . PRO A 1 123 ? -6.074 7.290 -5.109 1.00 86.81 123 PRO A N 1
ATOM 998 C CA . PRO A 1 123 ? -5.679 7.724 -6.448 1.00 86.81 123 PRO A CA 1
ATOM 999 C C . PRO A 1 123 ? -4.687 6.770 -7.122 1.00 86.81 123 PRO A C 1
ATOM 1001 O O . PRO A 1 123 ? -4.841 6.466 -8.304 1.00 86.81 123 PRO A O 1
ATOM 1004 N N . PHE A 1 124 ? -3.710 6.246 -6.377 1.00 82.25 124 PHE A N 1
ATOM 1005 C CA . PHE A 1 124 ? -2.756 5.272 -6.903 1.00 82.25 124 PHE A CA 1
ATOM 1006 C C . PHE A 1 124 ? -3.423 3.950 -7.286 1.00 82.25 124 PHE A C 1
ATOM 1008 O O . PHE A 1 124 ? -3.200 3.449 -8.385 1.00 82.25 124 PHE A O 1
ATOM 1015 N N . ILE A 1 125 ? -4.282 3.406 -6.419 1.00 86.31 125 ILE A N 1
ATOM 1016 C CA . ILE A 1 125 ? -4.995 2.154 -6.709 1.00 86.31 125 ILE A CA 1
ATOM 1017 C C . ILE A 1 125 ? -5.920 2.308 -7.921 1.00 86.31 125 ILE A C 1
ATOM 1019 O O . ILE A 1 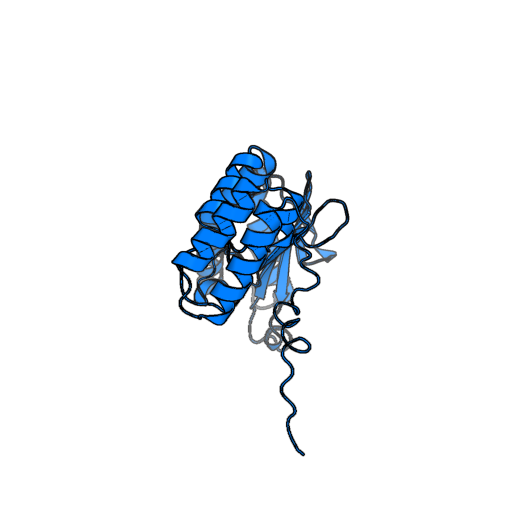125 ? -5.950 1.419 -8.769 1.00 86.31 125 ILE A O 1
ATOM 1023 N N . ARG A 1 126 ? -6.619 3.442 -8.053 1.00 89.50 126 ARG A N 1
ATOM 1024 C CA . ARG A 1 126 ? -7.448 3.746 -9.231 1.00 89.50 126 ARG A CA 1
ATOM 1025 C C . ARG A 1 126 ? -6.611 3.819 -10.506 1.00 89.50 126 ARG A C 1
ATOM 1027 O O . ARG A 1 126 ? -7.002 3.245 -11.513 1.00 89.50 126 ARG A O 1
ATOM 1034 N N . LEU A 1 127 ? -5.450 4.477 -10.472 1.00 83.44 127 LEU A N 1
ATOM 1035 C CA . LEU A 1 127 ? -4.542 4.502 -11.624 1.00 83.44 127 LEU A CA 1
ATOM 1036 C C . LEU A 1 127 ? -4.050 3.095 -11.978 1.00 83.44 127 LEU A C 1
ATOM 1038 O O . LEU A 1 127 ? -4.034 2.736 -13.147 1.00 83.44 127 LEU A O 1
ATOM 1042 N N . MET A 1 128 ? -3.701 2.276 -10.986 1.00 81.50 128 MET A N 1
ATOM 1043 C CA . MET A 1 128 ? -3.269 0.895 -11.214 1.00 81.50 128 MET A CA 1
ATOM 1044 C C . MET A 1 128 ? -4.372 0.018 -11.826 1.00 81.50 128 MET A C 1
ATOM 1046 O O . MET A 1 128 ? -4.067 -0.875 -12.610 1.00 81.50 128 MET A O 1
ATOM 1050 N N . GLU A 1 129 ? -5.635 0.265 -11.483 1.00 84.75 129 GLU A N 1
ATOM 1051 C CA . GLU A 1 129 ? -6.786 -0.492 -11.986 1.00 84.75 129 GLU A CA 1
ATOM 1052 C C . GLU A 1 129 ? -7.266 -0.018 -13.364 1.00 84.75 129 GLU A C 1
ATOM 1054 O O . GLU A 1 129 ? -7.523 -0.842 -14.237 1.00 84.75 129 GLU A O 1
ATOM 1059 N N . TYR A 1 130 ? -7.373 1.294 -13.579 1.00 87.12 130 TYR A N 1
ATOM 1060 C CA . TYR A 1 130 ? -8.015 1.858 -14.772 1.00 87.12 130 TYR A CA 1
ATOM 1061 C C . TYR A 1 130 ? -7.031 2.404 -15.814 1.00 87.12 130 TYR A C 1
ATOM 1063 O O . TYR A 1 130 ? -7.394 2.532 -16.981 1.00 87.12 130 TYR A O 1
ATOM 1071 N N . ALA A 1 131 ? -5.797 2.729 -15.421 1.00 84.06 131 ALA A N 1
ATOM 1072 C CA . ALA A 1 131 ? -4.778 3.317 -16.294 1.00 84.06 131 ALA A CA 1
ATOM 1073 C C . ALA A 1 131 ? -3.359 2.800 -15.959 1.00 84.06 131 ALA A C 1
ATOM 1075 O O . ALA A 1 131 ? -2.455 3.592 -15.665 1.00 84.06 131 ALA A O 1
ATOM 1076 N N . PRO A 1 132 ? -3.120 1.473 -15.996 1.00 76.50 132 PRO A N 1
ATOM 1077 C CA . PRO A 1 132 ? -1.877 0.874 -15.507 1.00 76.50 132 PRO A CA 1
ATOM 1078 C C . PRO A 1 132 ? -0.624 1.418 -16.208 1.00 76.50 132 PRO A C 1
ATOM 1080 O O . PRO A 1 132 ? 0.387 1.636 -15.548 1.00 76.50 132 PRO A O 1
ATOM 1083 N N . MET A 1 133 ? -0.690 1.721 -17.510 1.00 77.62 133 MET A N 1
ATOM 1084 C CA . MET A 1 133 ? 0.440 2.314 -18.244 1.00 77.62 133 MET A CA 1
ATOM 1085 C C . MET A 1 133 ? 0.777 3.734 -17.780 1.00 77.62 133 MET A C 1
ATOM 1087 O O . MET A 1 133 ? 1.953 4.081 -17.689 1.00 77.62 133 MET A O 1
ATOM 1091 N N . GLU A 1 134 ? -0.228 4.544 -17.437 1.00 83.75 134 GLU A N 1
ATOM 1092 C CA . GLU A 1 134 ? -0.011 5.878 -16.865 1.00 83.75 134 GLU A CA 1
ATOM 1093 C C . GLU A 1 134 ? 0.607 5.771 -15.466 1.00 83.75 134 GLU A C 1
ATOM 1095 O O . GLU A 1 134 ? 1.501 6.540 -15.111 1.00 83.75 134 GLU A O 1
ATOM 1100 N N . MET A 1 135 ? 0.169 4.790 -14.673 1.00 79.56 135 MET A N 1
ATOM 1101 C CA . MET A 1 135 ? 0.759 4.516 -13.365 1.00 79.56 135 MET A CA 1
ATOM 1102 C C . MET A 1 135 ? 2.230 4.112 -13.491 1.00 79.56 135 MET A C 1
ATOM 1104 O O . MET A 1 135 ? 3.077 4.702 -12.825 1.00 79.56 135 MET A O 1
ATOM 1108 N N . ILE A 1 136 ? 2.551 3.174 -14.387 1.00 78.06 136 ILE A N 1
ATOM 1109 C CA . ILE A 1 136 ? 3.930 2.747 -14.652 1.00 78.06 136 ILE A CA 1
ATOM 1110 C C . ILE A 1 136 ? 4.788 3.936 -15.099 1.00 78.06 136 ILE A C 1
ATOM 1112 O O . ILE A 1 136 ? 5.902 4.101 -14.606 1.00 78.06 136 ILE A O 1
ATOM 1116 N N . GLN A 1 137 ? 4.259 4.800 -15.970 1.00 82.44 137 GLN A N 1
ATOM 1117 C CA . GLN A 1 137 ? 4.948 6.014 -16.402 1.00 82.44 137 GLN A CA 1
ATOM 1118 C C . GLN A 1 137 ? 5.228 6.960 -15.222 1.00 82.44 137 GLN A C 1
ATOM 1120 O O . GLN A 1 137 ? 6.364 7.392 -15.034 1.00 82.44 137 GLN A O 1
ATOM 1125 N N . LYS A 1 138 ? 4.236 7.220 -14.358 1.00 79.19 138 LYS A N 1
ATOM 1126 C CA . LYS A 1 138 ? 4.419 8.036 -13.141 1.00 79.19 138 LYS A CA 1
ATOM 1127 C C . LYS A 1 138 ? 5.457 7.440 -12.191 1.00 79.19 138 LYS A C 1
ATOM 1129 O O . LYS A 1 138 ? 6.246 8.176 -11.594 1.00 79.19 138 LYS A O 1
ATOM 1134 N N . VAL A 1 139 ? 5.473 6.116 -12.051 1.00 74.56 139 VAL A N 1
ATOM 1135 C CA . VAL A 1 139 ? 6.478 5.410 -11.251 1.00 74.56 139 VAL A CA 1
ATOM 1136 C C . VAL A 1 139 ? 7.869 5.583 -11.858 1.00 74.56 139 VAL A C 1
ATOM 1138 O O . VAL A 1 139 ? 8.799 5.907 -11.125 1.00 74.56 139 VAL A O 1
ATOM 1141 N N . ALA A 1 140 ? 8.016 5.443 -13.175 1.00 77.00 140 ALA A N 1
ATOM 1142 C CA . ALA A 1 140 ? 9.293 5.639 -13.857 1.00 77.00 140 ALA A CA 1
ATOM 1143 C C . ALA A 1 140 ? 9.821 7.083 -13.747 1.00 77.00 140 ALA A C 1
ATOM 1145 O O . ALA A 1 140 ? 11.020 7.313 -13.589 1.00 77.00 140 ALA A O 1
ATOM 1146 N N . GLU A 1 141 ? 8.938 8.078 -13.779 1.00 79.81 141 GLU A N 1
ATOM 1147 C CA . GLU A 1 141 ? 9.325 9.490 -13.681 1.00 79.81 141 GLU A CA 1
ATOM 1148 C C . GLU A 1 141 ? 9.671 9.925 -12.249 1.00 79.81 141 GLU A C 1
ATOM 1150 O O . GLU A 1 141 ? 10.589 10.725 -12.021 1.00 79.81 141 GLU A O 1
ATOM 1155 N N . LYS A 1 142 ? 8.889 9.450 -11.271 1.00 72.19 142 LYS A N 1
ATOM 1156 C CA . LYS A 1 142 ? 8.873 10.022 -9.915 1.00 72.19 142 LYS A CA 1
ATOM 1157 C C . LYS A 1 142 ? 8.948 8.980 -8.800 1.00 72.19 142 LYS A C 1
ATOM 1159 O O . LYS A 1 142 ? 9.606 9.256 -7.806 1.00 72.19 142 LYS A O 1
ATOM 1164 N N . GLY A 1 143 ? 8.338 7.809 -8.981 1.00 60.91 143 GLY A N 1
ATOM 1165 C CA . GLY A 1 143 ? 8.080 6.799 -7.940 1.00 60.91 143 GLY A CA 1
ATOM 1166 C C . GLY A 1 143 ? 9.088 5.667 -7.781 1.00 60.91 143 GLY A C 1
ATOM 1167 O O . GLY A 1 143 ? 8.780 4.670 -7.124 1.00 60.91 143 GLY A O 1
ATOM 1168 N N . PHE A 1 144 ? 10.263 5.765 -8.397 1.00 63.88 144 PHE A N 1
ATOM 1169 C CA . PHE A 1 144 ? 11.270 4.717 -8.294 1.00 63.88 144 PHE A CA 1
ATOM 1170 C C . PHE A 1 144 ? 12.260 4.999 -7.158 1.00 63.88 144 PHE A C 1
ATOM 1172 O O . PHE A 1 144 ? 12.998 5.984 -7.183 1.00 63.88 144 PHE A O 1
ATOM 1179 N N . CYS A 1 145 ? 12.280 4.110 -6.162 1.00 61.47 145 CYS A N 1
ATOM 1180 C CA . CYS A 1 145 ? 13.271 4.098 -5.094 1.00 61.47 145 CYS A CA 1
ATOM 1181 C C . CYS A 1 145 ? 13.614 2.652 -4.731 1.00 61.47 145 CYS A C 1
ATOM 1183 O O . CYS A 1 145 ? 12.726 1.825 -4.512 1.00 61.47 145 CYS A O 1
ATOM 1185 N N . ILE A 1 146 ? 14.908 2.360 -4.656 1.00 59.56 146 ILE A N 1
ATOM 1186 C CA . ILE A 1 146 ? 15.416 1.009 -4.425 1.00 59.56 146 ILE A CA 1
ATOM 1187 C C . ILE A 1 146 ? 15.485 0.673 -2.938 1.00 59.56 146 ILE A C 1
ATOM 1189 O O . ILE A 1 146 ? 15.142 -0.442 -2.537 1.00 59.56 146 ILE A O 1
ATOM 1193 N N . PHE A 1 147 ? 15.900 1.628 -2.107 1.00 57.69 147 PHE A N 1
ATOM 1194 C CA . PHE A 1 147 ? 16.110 1.402 -0.684 1.00 57.69 147 PHE A CA 1
ATOM 1195 C C . PHE A 1 147 ? 15.011 2.066 0.150 1.00 57.69 147 PHE A C 1
ATOM 1197 O O . PHE A 1 147 ? 14.690 3.239 -0.009 1.00 57.69 147 PHE A O 1
ATOM 1204 N N . ALA A 1 148 ? 14.439 1.292 1.077 1.00 48.66 148 ALA A N 1
ATOM 1205 C CA . ALA A 1 148 ? 13.358 1.725 1.968 1.00 48.66 148 ALA A CA 1
ATOM 1206 C C . ALA A 1 148 ? 13.725 2.932 2.846 1.00 48.66 148 ALA A C 1
ATOM 1208 O O . ALA A 1 148 ? 12.846 3.702 3.224 1.00 48.66 148 ALA A O 1
ATOM 1209 N N . ASP A 1 149 ? 15.011 3.046 3.182 1.00 51.88 149 ASP A N 1
ATOM 1210 C CA . ASP A 1 149 ? 15.528 3.947 4.211 1.00 51.88 149 ASP A CA 1
ATOM 1211 C C . ASP A 1 149 ? 16.299 5.145 3.622 1.00 51.88 149 ASP A C 1
ATOM 1213 O O . ASP A 1 149 ? 16.943 5.888 4.367 1.00 51.88 149 ASP A O 1
ATOM 1217 N N . GLU A 1 150 ? 16.257 5.354 2.298 1.00 54.91 150 GLU A N 1
ATOM 1218 C CA . GLU A 1 150 ? 16.989 6.450 1.658 1.00 54.91 150 GLU A CA 1
ATOM 1219 C C . GLU A 1 150 ? 16.219 7.783 1.695 1.00 54.91 150 GLU A C 1
ATOM 1221 O O . GLU A 1 150 ? 15.064 7.840 1.264 1.00 54.91 150 GLU A O 1
ATOM 1226 N N . PRO A 1 151 ? 16.825 8.890 2.177 1.00 45.88 151 PRO A N 1
ATOM 1227 C CA . PRO A 1 151 ? 16.051 10.049 2.626 1.00 45.88 151 PRO A CA 1
ATOM 1228 C C . PRO A 1 151 ? 15.651 11.059 1.541 1.00 45.88 151 PRO A C 1
ATOM 1230 O O . PRO A 1 151 ? 15.108 12.102 1.888 1.00 45.88 151 PRO A O 1
ATOM 1233 N N . LEU A 1 152 ? 15.992 10.869 0.265 1.00 48.38 152 LEU A N 1
ATOM 1234 C CA . LEU A 1 152 ? 16.374 12.060 -0.507 1.00 48.38 152 LEU A CA 1
ATOM 1235 C C . LEU A 1 152 ? 15.376 12.654 -1.507 1.00 48.38 152 LEU A C 1
ATOM 1237 O O . LEU A 1 152 ? 15.593 13.798 -1.890 1.00 48.38 152 LEU A O 1
ATOM 1241 N N . TYR A 1 153 ? 14.273 12.006 -1.894 1.00 51.53 153 TYR A N 1
ATOM 1242 C CA . TYR A 1 153 ? 13.352 12.626 -2.871 1.00 51.53 153 TYR A CA 1
ATOM 1243 C C . TYR A 1 153 ? 11.911 12.234 -2.623 1.00 51.53 153 TYR A C 1
ATOM 1245 O O . TYR A 1 153 ? 11.661 11.049 -2.510 1.00 51.53 153 TYR A O 1
ATOM 1253 N N . ASP A 1 154 ? 10.977 13.189 -2.576 1.00 51.72 154 ASP A N 1
ATOM 1254 C CA . ASP A 1 154 ? 9.531 12.929 -2.510 1.00 51.72 154 ASP A CA 1
ATOM 1255 C C . ASP A 1 154 ? 9.092 12.153 -3.761 1.00 51.72 154 ASP A C 1
ATOM 1257 O O . ASP A 1 154 ? 8.677 12.715 -4.774 1.00 51.72 154 ASP A O 1
ATOM 1261 N N . SER A 1 155 ? 9.300 10.839 -3.722 1.00 49.47 155 SER A N 1
ATOM 1262 C CA . SER A 1 155 ? 9.088 9.953 -4.865 1.00 49.47 155 SER A CA 1
ATOM 1263 C C . SER A 1 155 ? 7.598 9.765 -5.139 1.00 49.47 155 SER A C 1
ATOM 1265 O O . SER A 1 155 ? 7.212 9.192 -6.151 1.00 49.47 155 SER A O 1
ATOM 1267 N N . ALA A 1 156 ? 6.730 10.276 -4.261 1.00 49.78 156 ALA A N 1
ATOM 1268 C CA . ALA A 1 156 ? 5.293 10.044 -4.224 1.00 49.78 156 ALA A CA 1
ATOM 1269 C C . ALA A 1 156 ? 4.880 8.564 -4.090 1.00 49.78 156 ALA A C 1
ATOM 1271 O O . ALA A 1 156 ? 3.793 8.331 -3.568 1.00 49.78 156 ALA A O 1
ATOM 1272 N N . PHE A 1 157 ? 5.717 7.601 -4.525 1.00 56.84 157 PHE A N 1
ATOM 1273 C CA . PHE A 1 157 ? 5.512 6.158 -4.453 1.00 56.84 157 PHE A CA 1
ATOM 1274 C C . PHE A 1 157 ? 6.806 5.373 -4.184 1.00 56.84 157 PHE A C 1
ATOM 1276 O O . PHE A 1 157 ? 7.872 5.746 -4.660 1.00 56.84 157 PHE A O 1
ATOM 1283 N N . ARG A 1 158 ? 6.706 4.249 -3.458 1.00 60.66 158 ARG A N 1
ATOM 1284 C CA . ARG A 1 158 ? 7.798 3.271 -3.287 1.00 60.66 158 ARG A CA 1
ATOM 1285 C C . ARG A 1 158 ? 7.499 2.007 -4.080 1.00 60.66 158 ARG A C 1
ATOM 1287 O O . ARG A 1 158 ? 6.841 1.110 -3.569 1.00 60.66 158 ARG A O 1
ATOM 1294 N N . VAL A 1 159 ? 7.992 1.907 -5.305 1.00 63.03 159 VAL A N 1
ATOM 1295 C CA . VAL A 1 159 ? 7.739 0.728 -6.140 1.00 63.03 159 VAL A CA 1
ATOM 1296 C C . VAL A 1 159 ? 9.021 -0.093 -6.309 1.00 63.03 159 VAL A C 1
ATOM 1298 O O . VAL A 1 159 ? 10.032 0.464 -6.737 1.00 63.03 159 VAL A O 1
ATOM 1301 N N . PRO A 1 160 ? 9.023 -1.401 -5.982 1.00 62.47 160 PRO A N 1
ATOM 1302 C CA . PRO A 1 160 ? 10.209 -2.229 -6.147 1.00 62.47 160 PRO A CA 1
ATOM 1303 C C . PRO A 1 160 ? 10.538 -2.405 -7.630 1.00 62.47 160 PRO A C 1
ATOM 1305 O O . PRO A 1 160 ? 9.646 -2.497 -8.475 1.00 62.47 160 PRO A O 1
ATOM 1308 N N . THR A 1 161 ? 11.823 -2.560 -7.947 1.00 66.19 161 THR A N 1
ATOM 1309 C CA . THR A 1 161 ? 12.319 -2.808 -9.313 1.00 66.19 161 THR A CA 1
ATOM 1310 C C . THR A 1 161 ? 11.594 -3.962 -10.010 1.00 66.19 161 THR A C 1
ATOM 1312 O O . THR A 1 161 ? 11.332 -3.888 -11.206 1.00 66.19 161 THR A O 1
ATOM 1315 N N . ASN A 1 162 ? 11.175 -4.989 -9.261 1.00 65.88 162 ASN A N 1
ATOM 1316 C CA . ASN A 1 162 ? 10.401 -6.120 -9.788 1.00 65.88 162 ASN A CA 1
ATOM 1317 C C . ASN A 1 162 ? 9.077 -5.717 -10.438 1.00 65.88 162 ASN A C 1
ATOM 1319 O O . ASN A 1 162 ? 8.634 -6.378 -11.372 1.00 65.88 162 ASN A O 1
ATOM 1323 N N . PHE A 1 163 ? 8.441 -4.651 -9.959 1.00 70.00 163 PHE A N 1
ATOM 1324 C CA . PHE A 1 163 ? 7.208 -4.158 -10.552 1.00 70.00 163 PHE A CA 1
ATOM 1325 C C . PHE A 1 163 ? 7.469 -3.585 -11.950 1.00 70.00 163 PHE A C 1
ATOM 1327 O O . PHE A 1 163 ? 6.816 -3.990 -12.907 1.00 70.00 163 PHE A O 1
ATOM 1334 N N . LEU A 1 164 ? 8.465 -2.703 -12.093 1.00 70.12 164 LEU A N 1
ATOM 1335 C CA . LEU A 1 164 ? 8.821 -2.126 -13.394 1.00 70.12 164 LEU A CA 1
ATOM 1336 C C . LEU A 1 164 ? 9.394 -3.173 -14.354 1.00 70.12 164 LEU A C 1
ATOM 1338 O O . LEU A 1 164 ? 9.073 -3.131 -15.533 1.00 70.12 164 LEU A O 1
ATOM 1342 N N . LEU A 1 165 ? 10.170 -4.143 -13.860 1.00 70.12 165 LEU A N 1
ATOM 1343 C CA . LEU A 1 165 ? 10.658 -5.265 -14.671 1.00 70.12 165 LEU A CA 1
ATOM 1344 C C . LEU A 1 165 ? 9.519 -6.115 -15.240 1.00 70.12 165 LEU A C 1
ATOM 1346 O O . LEU A 1 165 ? 9.628 -6.639 -16.343 1.00 70.12 165 LEU A O 1
ATOM 1350 N N . LYS A 1 166 ? 8.441 -6.288 -14.470 1.00 70.69 166 LYS A N 1
ATOM 1351 C CA . LYS A 1 166 ? 7.330 -7.158 -14.849 1.00 70.69 166 LYS A CA 1
ATOM 1352 C C . LYS A 1 166 ? 6.276 -6.456 -15.699 1.00 70.69 166 LYS A C 1
ATOM 1354 O O . LYS A 1 166 ? 5.666 -7.104 -16.546 1.00 70.69 166 LYS A O 1
ATOM 1359 N N . TYR A 1 167 ? 6.022 -5.179 -15.433 1.00 74.00 167 TYR A N 1
ATOM 1360 C CA . TYR A 1 167 ? 4.897 -4.455 -16.024 1.00 74.00 167 TYR A CA 1
ATOM 1361 C C . TYR A 1 167 ? 5.316 -3.290 -16.924 1.00 74.00 167 TYR A C 1
ATOM 1363 O O . TYR A 1 167 ? 4.517 -2.876 -17.757 1.00 74.00 167 TYR A O 1
ATOM 1371 N N . GLY A 1 168 ? 6.533 -2.762 -16.777 1.00 74.19 168 GLY A N 1
ATOM 1372 C CA . GLY A 1 168 ? 7.027 -1.637 -17.566 1.00 74.19 168 GLY A CA 1
ATOM 1373 C C . GLY A 1 168 ? 7.788 -2.040 -18.824 1.00 74.19 168 GLY A C 1
ATOM 1374 O O . GLY A 1 168 ? 8.194 -3.187 -19.004 1.00 74.19 168 GLY A O 1
ATOM 1375 N N . THR A 1 169 ? 7.988 -1.066 -19.709 1.00 78.94 169 THR A N 1
ATOM 1376 C CA . THR A 1 169 ? 8.834 -1.220 -20.899 1.00 78.94 169 THR A CA 1
ATOM 1377 C C . THR A 1 169 ? 10.314 -0.999 -20.566 1.00 78.94 169 THR A C 1
ATOM 1379 O O . THR A 1 169 ? 10.658 -0.395 -19.546 1.00 78.94 169 THR A O 1
ATOM 1382 N N . HIS A 1 170 ? 11.217 -1.425 -21.459 1.00 72.31 170 HIS A N 1
ATOM 1383 C CA . HIS A 1 170 ? 12.651 -1.122 -21.337 1.00 72.31 170 HIS A CA 1
ATOM 1384 C C . HIS A 1 170 ? 12.927 0.388 -21.259 1.00 72.31 170 HIS A C 1
ATOM 1386 O O . HIS A 1 170 ? 13.818 0.811 -20.521 1.00 72.31 170 HIS A O 1
ATOM 1392 N N . GLU A 1 171 ? 12.155 1.208 -21.976 1.00 77.69 171 GLU A N 1
ATOM 1393 C CA . GLU A 1 171 ? 12.279 2.669 -21.943 1.00 77.69 171 GLU A CA 1
ATOM 1394 C C . GLU A 1 171 ? 11.902 3.231 -20.570 1.00 77.69 171 GLU A C 1
ATOM 1396 O O . GLU A 1 171 ? 12.655 4.016 -19.995 1.00 77.69 171 GLU A O 1
ATOM 1401 N N . GLN A 1 172 ? 10.782 2.777 -20.003 1.00 78.44 172 GLN A N 1
ATOM 1402 C CA . GLN A 1 172 ? 10.324 3.196 -18.677 1.00 78.44 172 GLN A CA 1
ATOM 1403 C C . GLN A 1 172 ? 11.294 2.756 -17.582 1.00 78.44 172 GLN A C 1
ATOM 1405 O O . GLN A 1 172 ? 11.602 3.526 -16.676 1.00 78.44 172 GLN A O 1
ATOM 1410 N N . LEU A 1 173 ? 11.831 1.542 -17.686 1.00 75.75 173 LEU A N 1
ATOM 1411 C CA . LEU A 1 173 ? 12.824 1.041 -16.743 1.00 75.75 173 LEU A CA 1
ATOM 1412 C C . LEU A 1 173 ? 14.147 1.819 -16.839 1.00 75.75 173 LEU A C 1
ATOM 1414 O O . LEU A 1 173 ? 14.716 2.199 -15.818 1.00 75.75 173 LEU A O 1
ATOM 1418 N N . THR A 1 174 ? 14.602 2.121 -18.057 1.00 77.81 174 THR A N 1
ATOM 1419 C CA . THR A 1 174 ? 15.798 2.945 -18.294 1.00 77.81 174 THR A CA 1
ATOM 1420 C C . THR A 1 174 ? 15.617 4.351 -17.731 1.00 77.81 174 THR A C 1
ATOM 1422 O O . THR A 1 174 ? 16.500 4.856 -17.041 1.00 77.81 174 THR A O 1
ATOM 1425 N N . MET A 1 175 ? 14.458 4.966 -17.976 1.00 84.06 175 MET A N 1
ATOM 1426 C CA . MET A 1 175 ? 14.101 6.276 -17.439 1.00 84.06 175 MET A CA 1
ATOM 1427 C C . MET A 1 175 ? 14.092 6.268 -15.907 1.00 84.06 175 MET A C 1
ATOM 1429 O O . MET A 1 175 ? 14.683 7.154 -15.296 1.00 84.06 175 MET A O 1
ATOM 1433 N N . ALA A 1 176 ? 13.484 5.253 -15.287 1.00 78.81 176 ALA A N 1
ATOM 1434 C CA . ALA A 1 176 ? 13.447 5.101 -13.835 1.00 78.81 176 ALA A CA 1
ATOM 1435 C C . ALA A 1 176 ? 14.852 5.025 -13.226 1.00 78.81 176 ALA A C 1
ATOM 1437 O O . ALA A 1 176 ? 15.152 5.727 -12.258 1.00 78.81 176 ALA A O 1
ATOM 1438 N N . PHE A 1 177 ? 15.732 4.215 -13.822 1.00 79.56 177 PHE A N 1
ATOM 1439 C CA . PHE A 1 177 ? 17.116 4.078 -13.373 1.00 79.56 177 PHE A CA 1
ATOM 1440 C C . PHE A 1 177 ? 17.916 5.363 -13.575 1.00 79.56 177 PHE A C 1
ATOM 1442 O O . PHE A 1 177 ? 18.644 5.759 -12.667 1.00 79.56 177 PHE A O 1
ATOM 1449 N N . GLN A 1 178 ? 17.749 6.046 -14.711 1.00 82.12 178 GLN A N 1
ATOM 1450 C CA . GLN A 1 178 ? 18.435 7.311 -14.978 1.00 82.12 178 GLN A CA 1
ATOM 1451 C C . GLN A 1 178 ? 17.984 8.404 -14.004 1.00 82.12 178 GLN A C 1
ATOM 1453 O O . GLN A 1 178 ? 18.815 9.027 -13.350 1.00 82.12 178 GLN A O 1
ATOM 1458 N N . ASN A 1 179 ? 16.673 8.560 -13.812 1.00 80.25 179 ASN A N 1
ATOM 1459 C CA . ASN A 1 179 ? 16.112 9.503 -12.846 1.00 80.25 179 ASN A CA 1
ATOM 1460 C C . ASN A 1 179 ? 16.617 9.236 -11.426 1.00 80.25 179 ASN A C 1
ATOM 1462 O O . ASN A 1 179 ? 16.847 10.174 -10.662 1.00 80.25 179 ASN A O 1
ATOM 1466 N N . TYR A 1 180 ? 16.776 7.964 -11.059 1.00 76.62 180 TYR A N 1
ATOM 1467 C CA . TYR A 1 180 ? 17.322 7.589 -9.765 1.00 76.62 180 TYR A CA 1
ATOM 1468 C C . TYR A 1 180 ? 18.823 7.893 -9.671 1.00 76.62 180 TYR A C 1
ATOM 1470 O O . TYR A 1 180 ? 19.222 8.483 -8.675 1.00 76.62 180 TYR A O 1
ATOM 1478 N N . ILE A 1 181 ? 19.637 7.627 -10.705 1.00 78.19 181 ILE A N 1
ATOM 1479 C CA . ILE A 1 181 ? 21.061 8.031 -10.777 1.00 78.19 181 ILE A CA 1
ATOM 1480 C C . ILE A 1 181 ? 21.233 9.541 -10.599 1.00 78.19 181 ILE A C 1
ATOM 1482 O O . ILE A 1 181 ? 22.062 9.976 -9.793 1.00 78.19 181 ILE A O 1
ATOM 1486 N N . ASP A 1 182 ? 20.473 10.325 -11.364 1.00 80.44 182 ASP A N 1
ATOM 1487 C CA . ASP A 1 182 ? 20.606 11.782 -11.434 1.00 80.44 182 ASP A CA 1
ATOM 1488 C C . ASP A 1 182 ? 20.326 12.423 -10.076 1.00 80.44 182 ASP A C 1
ATOM 1490 O O . ASP A 1 182 ? 20.978 13.387 -9.672 1.00 80.44 182 ASP A O 1
ATOM 1494 N N . LYS A 1 183 ? 19.379 11.835 -9.345 1.00 74.25 183 LYS A N 1
ATOM 1495 C CA . LYS A 1 183 ? 18.983 12.261 -8.009 1.00 74.25 183 LYS A CA 1
ATOM 1496 C C . LYS A 1 183 ? 19.883 11.654 -6.926 1.00 74.25 183 LYS A C 1
ATOM 1498 O O . LYS A 1 183 ? 20.066 12.260 -5.880 1.00 74.25 183 LYS A O 1
ATOM 1503 N N . HIS A 1 184 ? 20.498 10.491 -7.129 1.00 72.19 184 HIS A N 1
ATOM 1504 C CA . HIS A 1 184 ? 21.284 9.859 -6.070 1.00 72.19 184 HIS A CA 1
ATOM 1505 C C . HIS A 1 184 ? 22.588 10.605 -5.754 1.00 72.19 184 HIS A C 1
ATOM 1507 O O . HIS A 1 184 ? 23.222 11.191 -6.629 1.00 72.19 184 HIS A O 1
ATOM 1513 N N . GLN A 1 185 ? 23.052 10.525 -4.504 1.00 70.12 185 GLN A N 1
ATOM 1514 C CA . GLN A 1 185 ? 24.352 11.086 -4.099 1.00 70.12 185 GLN A CA 1
ATOM 1515 C C . GLN A 1 185 ? 25.445 10.018 -3.951 1.00 70.12 185 GLN A C 1
ATOM 1517 O O . GLN A 1 185 ? 26.619 10.309 -4.162 1.00 70.12 185 GLN A O 1
ATOM 1522 N N . LEU A 1 186 ? 25.079 8.770 -3.636 1.00 67.56 186 LEU A N 1
ATOM 1523 C CA . LEU A 1 186 ? 26.045 7.690 -3.399 1.00 67.56 186 LEU A CA 1
ATOM 1524 C C . LEU A 1 186 ? 26.609 7.116 -4.716 1.00 67.56 186 LEU A C 1
ATOM 1526 O O . LEU A 1 186 ? 25.828 6.584 -5.509 1.00 67.56 186 LEU A O 1
ATOM 1530 N N . PRO A 1 187 ? 27.941 7.138 -4.940 1.00 69.19 187 PRO A N 1
ATOM 1531 C CA . PRO A 1 187 ? 28.551 6.684 -6.195 1.00 69.19 187 PRO A CA 1
ATOM 1532 C C . PRO A 1 187 ? 28.285 5.213 -6.537 1.00 69.19 187 PRO A C 1
ATOM 1534 O O . PRO A 1 187 ? 28.013 4.895 -7.688 1.00 69.19 187 PRO A O 1
ATOM 1537 N N . PHE A 1 188 ? 28.298 4.312 -5.547 1.00 67.06 188 PHE A N 1
ATOM 1538 C CA . PHE A 1 188 ? 28.093 2.876 -5.794 1.00 67.06 188 PHE A CA 1
ATOM 1539 C C . PHE A 1 188 ? 26.686 2.564 -6.325 1.00 67.06 188 PHE A C 1
ATOM 1541 O O . PHE A 1 188 ? 26.516 1.679 -7.162 1.00 67.06 188 PHE A O 1
ATOM 1548 N N . VAL A 1 189 ? 25.678 3.318 -5.873 1.00 66.75 189 VAL A N 1
ATOM 1549 C CA . VAL A 1 189 ? 24.304 3.206 -6.371 1.00 66.75 189 VAL A CA 1
ATOM 1550 C C . VAL A 1 189 ? 24.253 3.611 -7.840 1.00 66.75 189 VAL A C 1
ATOM 1552 O O . VAL A 1 189 ? 23.680 2.883 -8.650 1.00 66.75 189 VAL A O 1
ATOM 1555 N N . LYS A 1 190 ? 24.926 4.712 -8.201 1.00 72.50 190 LYS A N 1
ATOM 1556 C CA . LYS A 1 190 ? 25.014 5.176 -9.592 1.00 72.50 190 LYS A CA 1
ATOM 1557 C C . LYS A 1 190 ? 25.653 4.127 -10.489 1.00 72.50 190 LYS A C 1
ATOM 1559 O O . LYS A 1 190 ? 25.041 3.719 -11.468 1.00 72.50 190 LYS A O 1
ATOM 1564 N N . THR A 1 191 ? 26.813 3.604 -10.093 1.00 74.50 191 THR A N 1
ATOM 1565 C CA . THR A 1 191 ? 27.533 2.575 -10.856 1.00 74.50 191 THR A CA 1
ATOM 1566 C C . THR A 1 191 ? 26.692 1.319 -11.091 1.00 74.50 191 THR A C 1
ATOM 1568 O O . THR A 1 191 ? 26.720 0.741 -12.177 1.00 74.50 191 THR A O 1
ATOM 1571 N N . ASN A 1 192 ? 25.915 0.883 -10.097 1.00 72.25 192 ASN A N 1
ATOM 1572 C CA . ASN A 1 192 ? 25.046 -0.286 -10.244 1.00 72.25 192 ASN A CA 1
ATOM 1573 C C . ASN A 1 192 ? 23.888 -0.030 -11.214 1.00 72.25 192 ASN A C 1
ATOM 1575 O O . ASN A 1 192 ? 23.583 -0.882 -12.049 1.00 72.25 192 ASN A O 1
ATOM 1579 N N . MET A 1 193 ? 23.269 1.146 -11.134 1.00 76.00 193 MET A N 1
ATOM 1580 C CA . MET A 1 193 ? 22.212 1.546 -12.062 1.00 76.00 193 MET A CA 1
ATOM 1581 C C . MET A 1 193 ? 22.734 1.716 -13.491 1.00 76.00 193 MET A C 1
ATOM 1583 O O . MET A 1 193 ? 22.089 1.266 -14.431 1.00 76.00 193 MET A O 1
ATOM 1587 N N . GLU A 1 194 ? 23.923 2.295 -13.670 1.00 79.75 194 GLU A N 1
ATOM 1588 C CA . GLU A 1 194 ? 24.567 2.455 -14.979 1.00 79.75 194 GLU A CA 1
ATOM 1589 C C . GLU A 1 194 ? 24.814 1.097 -15.652 1.00 79.75 194 GLU A C 1
ATOM 1591 O O . GLU A 1 194 ? 24.543 0.938 -16.844 1.00 79.75 194 GLU A O 1
ATOM 1596 N N . LYS A 1 195 ? 25.248 0.08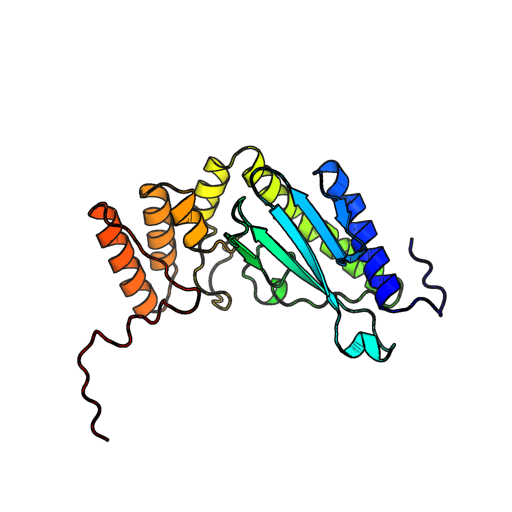6 -14.883 1.00 78.81 195 LYS A N 1
ATOM 1597 C CA . LYS A 1 195 ? 25.372 -1.298 -15.374 1.00 78.81 195 LYS A CA 1
ATOM 1598 C C . LYS A 1 195 ? 24.024 -1.879 -15.797 1.00 78.81 195 LYS A C 1
ATOM 1600 O O . LYS A 1 195 ? 23.945 -2.517 -16.844 1.00 78.81 195 LYS A O 1
ATOM 1605 N N . ALA A 1 196 ? 22.971 -1.652 -15.014 1.00 75.38 196 ALA A N 1
ATOM 1606 C CA . ALA A 1 196 ? 21.630 -2.113 -15.360 1.00 75.38 196 ALA A CA 1
ATOM 1607 C C . ALA A 1 196 ? 21.117 -1.443 -16.649 1.00 75.38 196 ALA A C 1
ATOM 1609 O O . ALA A 1 196 ? 20.597 -2.125 -17.527 1.00 75.38 196 ALA A O 1
ATOM 1610 N N . ILE A 1 197 ? 21.347 -0.136 -16.820 1.00 77.62 197 ILE A N 1
ATOM 1611 C CA . ILE A 1 197 ? 21.028 0.595 -18.057 1.00 77.62 197 ILE A CA 1
ATOM 1612 C C . ILE A 1 197 ? 21.810 0.039 -19.254 1.00 77.62 197 ILE A C 1
ATOM 1614 O O . ILE A 1 197 ? 21.240 -0.115 -20.333 1.00 77.62 197 ILE A O 1
ATOM 1618 N N . ALA A 1 198 ? 23.099 -0.275 -19.094 1.00 78.38 198 ALA A N 1
ATOM 1619 C CA . ALA A 1 198 ? 23.904 -0.859 -20.167 1.00 78.38 198 ALA A CA 1
ATOM 1620 C C . ALA A 1 198 ? 23.338 -2.209 -20.640 1.00 78.38 198 ALA A C 1
ATOM 1622 O O . ALA A 1 198 ? 23.211 -2.430 -21.842 1.00 78.38 198 ALA A O 1
ATOM 1623 N N . LEU A 1 199 ? 22.912 -3.070 -19.708 1.00 76.12 199 LEU A N 1
ATOM 1624 C CA . LEU A 1 199 ? 22.251 -4.336 -20.043 1.00 76.12 199 LEU A CA 1
ATOM 1625 C C . LEU A 1 199 ? 20.941 -4.114 -20.810 1.00 76.12 199 LEU A C 1
ATOM 1627 O O . LEU A 1 199 ? 20.721 -4.763 -21.831 1.00 76.12 199 LEU A O 1
ATOM 1631 N N . LEU A 1 200 ? 20.108 -3.162 -20.377 1.00 70.19 200 LEU A N 1
ATOM 1632 C CA . LEU A 1 200 ? 18.851 -2.842 -21.065 1.00 70.19 200 LEU A CA 1
ATOM 1633 C C . LEU A 1 200 ? 19.078 -2.328 -22.491 1.00 70.19 200 LEU A C 1
ATOM 1635 O O . LEU A 1 200 ? 18.348 -2.721 -23.399 1.00 70.19 200 LEU A O 1
ATOM 1639 N N . LYS A 1 201 ? 20.116 -1.510 -22.716 1.00 75.62 201 LYS A N 1
ATOM 1640 C CA . LYS A 1 201 ? 20.510 -1.037 -24.060 1.00 75.62 201 LYS A CA 1
ATOM 1641 C C . LYS A 1 201 ? 20.929 -2.177 -24.989 1.00 75.62 201 LYS A C 1
ATOM 1643 O O . LYS A 1 201 ? 20.749 -2.078 -26.198 1.00 75.62 201 LYS A O 1
ATOM 1648 N N . GLU A 1 202 ? 21.464 -3.256 -24.430 1.00 76.62 202 GLU A N 1
ATOM 1649 C CA . GLU A 1 202 ? 21.825 -4.476 -25.156 1.00 76.62 202 GLU A CA 1
ATOM 1650 C C . GLU A 1 202 ? 20.657 -5.476 -25.271 1.00 76.62 202 GLU A C 1
ATOM 1652 O O . GLU A 1 202 ? 20.865 -6.602 -25.722 1.00 76.62 202 GLU A O 1
ATOM 1657 N N . ASN A 1 203 ? 19.436 -5.095 -24.863 1.00 69.38 203 ASN A N 1
ATOM 1658 C CA . ASN A 1 203 ? 18.265 -5.975 -24.746 1.00 69.38 203 ASN A CA 1
ATOM 1659 C C . ASN A 1 203 ? 18.523 -7.230 -23.889 1.00 69.38 203 ASN A C 1
ATOM 1661 O O . ASN A 1 203 ? 17.945 -8.292 -24.127 1.00 69.38 203 ASN A O 1
ATOM 1665 N N . LYS A 1 204 ? 19.396 -7.112 -22.884 1.00 69.06 204 LYS A N 1
ATOM 1666 C CA . LYS A 1 204 ? 19.683 -8.170 -21.914 1.00 69.06 204 LYS A CA 1
ATOM 1667 C C . LYS A 1 204 ? 18.811 -8.020 -20.673 1.00 69.06 204 LYS A C 1
ATOM 1669 O O . LYS A 1 204 ? 18.441 -6.917 -20.275 1.00 69.06 204 LYS A O 1
ATOM 1674 N N . GLU A 1 205 ? 18.513 -9.154 -20.049 1.00 64.50 205 GLU A N 1
ATOM 1675 C CA . GLU A 1 205 ? 17.677 -9.215 -18.853 1.00 64.50 205 GLU A CA 1
ATOM 1676 C C . GLU A 1 205 ? 18.393 -8.618 -17.631 1.00 64.50 205 GLU A C 1
ATOM 1678 O O . GLU A 1 205 ? 19.564 -8.904 -17.367 1.00 64.50 205 GLU A O 1
ATOM 1683 N N . VAL A 1 206 ? 17.668 -7.808 -16.859 1.00 64.62 206 VAL A N 1
ATOM 1684 C CA . VAL A 1 206 ? 18.110 -7.309 -15.553 1.00 64.62 206 VAL A CA 1
ATOM 1685 C C . VAL A 1 206 ? 17.484 -8.186 -14.473 1.00 64.62 206 VAL A C 1
ATOM 1687 O O . VAL A 1 206 ? 16.304 -8.057 -14.154 1.00 64.62 206 VAL A O 1
ATOM 1690 N N . ILE A 1 207 ? 18.271 -9.099 -13.904 1.00 60.03 207 ILE A N 1
ATOM 1691 C CA . ILE A 1 207 ? 17.792 -10.023 -12.871 1.00 60.03 207 ILE A CA 1
ATOM 1692 C C . ILE A 1 207 ? 17.885 -9.340 -11.502 1.00 60.03 207 ILE A C 1
ATOM 1694 O O . ILE A 1 207 ? 18.972 -9.129 -10.971 1.00 60.03 207 ILE A O 1
ATOM 1698 N N . ASN A 1 208 ? 16.736 -9.025 -10.903 1.00 55.47 208 ASN A N 1
ATOM 1699 C CA . ASN A 1 208 ? 16.642 -8.535 -9.528 1.00 55.47 208 ASN A CA 1
ATOM 1700 C C . ASN A 1 208 ? 16.350 -9.697 -8.565 1.00 55.47 208 ASN A C 1
ATOM 1702 O O . ASN A 1 208 ? 15.248 -9.839 -8.031 1.00 55.47 208 ASN A O 1
ATOM 1706 N N . ASN A 1 209 ? 17.337 -10.565 -8.347 1.00 39.09 209 ASN A N 1
ATOM 1707 C CA . ASN A 1 209 ? 17.196 -11.697 -7.430 1.00 39.09 209 ASN A CA 1
ATOM 1708 C C . ASN A 1 209 ? 17.511 -11.313 -5.982 1.00 39.09 209 ASN A C 1
ATOM 1710 O O . ASN A 1 209 ? 18.326 -11.947 -5.316 1.00 39.09 209 ASN A O 1
ATOM 1714 N N . GLY A 1 210 ? 16.812 -10.310 -5.458 1.00 40.38 210 GLY A N 1
ATOM 1715 C CA . GLY A 1 210 ? 16.617 -10.194 -4.023 1.00 40.38 210 GLY A CA 1
ATOM 1716 C C . GLY A 1 210 ? 16.497 -8.767 -3.533 1.00 40.38 210 GLY A C 1
ATOM 1717 O O . GLY A 1 210 ? 17.416 -7.968 -3.673 1.00 40.38 210 GLY A O 1
ATOM 1718 N N . GLU A 1 211 ? 15.484 -8.526 -2.713 1.00 42.69 211 GLU A N 1
ATOM 1719 C CA . GLU A 1 211 ? 15.499 -7.488 -1.672 1.00 42.69 211 GLU A CA 1
ATOM 1720 C C . GLU A 1 211 ? 16.596 -7.729 -0.595 1.00 42.69 211 GLU A C 1
ATOM 1722 O O . GLU A 1 211 ? 16.481 -7.306 0.551 1.00 42.69 211 GLU A O 1
ATOM 1727 N N . LYS A 1 212 ? 17.698 -8.398 -0.964 1.00 36.97 212 LYS A N 1
ATOM 1728 C CA . LYS A 1 212 ? 18.981 -8.465 -0.254 1.00 36.97 212 LYS A CA 1
ATOM 1729 C C . LYS A 1 212 ? 20.204 -8.288 -1.178 1.00 36.97 212 LYS A C 1
ATOM 1731 O O . LYS A 1 212 ? 21.319 -8.227 -0.677 1.00 36.97 212 LYS A O 1
ATOM 1736 N N . ASN A 1 213 ? 20.024 -8.143 -2.497 1.00 38.81 213 ASN A N 1
ATOM 1737 C CA . ASN A 1 213 ? 21.067 -8.373 -3.503 1.00 38.81 213 ASN A CA 1
ATOM 1738 C C . ASN A 1 213 ? 21.250 -7.212 -4.503 1.00 38.81 213 ASN A C 1
ATOM 1740 O O . ASN A 1 213 ? 21.421 -7.426 -5.695 1.00 38.81 213 ASN A O 1
ATOM 1744 N N . TYR A 1 214 ? 21.364 -5.978 -4.001 1.00 37.25 214 TYR A N 1
ATOM 1745 C CA . TYR A 1 214 ? 22.351 -5.039 -4.576 1.00 37.25 214 TYR A CA 1
ATOM 1746 C C . TYR A 1 214 ? 23.790 -5.402 -4.144 1.00 37.25 214 TYR A C 1
ATOM 1748 O O . TYR A 1 214 ? 24.761 -4.801 -4.598 1.00 37.25 214 TYR A O 1
ATOM 1756 N N . ALA A 1 215 ? 23.909 -6.416 -3.276 1.00 29.70 215 ALA A N 1
ATOM 1757 C CA . ALA A 1 215 ? 25.124 -6.989 -2.717 1.00 29.70 215 ALA A CA 1
ATOM 1758 C C . ALA A 1 215 ? 25.611 -8.273 -3.427 1.00 29.70 215 ALA A C 1
ATOM 1760 O O . ALA A 1 215 ? 26.333 -9.053 -2.821 1.00 29.70 215 ALA A O 1
ATOM 1761 N N . GLU A 1 216 ? 25.334 -8.466 -4.721 1.00 29.73 216 GLU A N 1
ATOM 1762 C CA . GLU A 1 216 ? 26.197 -9.321 -5.571 1.00 29.73 216 GLU A CA 1
ATOM 1763 C C . GLU A 1 216 ? 27.436 -8.553 -6.090 1.00 29.73 216 GLU A C 1
ATOM 1765 O O . GLU A 1 216 ? 28.032 -8.875 -7.115 1.00 29.73 216 GLU A O 1
ATOM 1770 N N . PHE A 1 217 ? 27.853 -7.506 -5.370 1.00 29.77 217 PHE A N 1
ATOM 1771 C CA . PHE A 1 217 ? 29.173 -6.883 -5.514 1.00 29.77 217 PHE A CA 1
ATOM 1772 C C . PHE A 1 217 ? 30.182 -7.334 -4.452 1.00 29.77 217 PHE A C 1
ATOM 1774 O O . PHE A 1 217 ? 31.328 -6.891 -4.470 1.00 29.77 217 PHE A O 1
ATOM 1781 N N . ILE A 1 218 ? 29.799 -8.259 -3.572 1.00 32.06 218 ILE A N 1
ATOM 1782 C CA . ILE A 1 218 ? 30.760 -9.147 -2.921 1.00 32.06 218 ILE A CA 1
ATOM 1783 C C . ILE A 1 218 ? 30.871 -10.348 -3.865 1.00 32.06 218 ILE A C 1
ATOM 1785 O O . ILE A 1 218 ? 29.856 -10.875 -4.295 1.00 32.06 218 ILE A O 1
ATOM 1789 N N . VAL A 1 219 ? 32.082 -10.765 -4.224 1.00 26.17 219 VAL A N 1
ATOM 1790 C CA . VAL A 1 219 ? 32.367 -11.793 -5.248 1.00 26.17 219 VAL A CA 1
ATOM 1791 C C . VAL A 1 219 ? 32.287 -11.308 -6.705 1.00 26.17 219 VAL A C 1
ATOM 1793 O O . VAL A 1 219 ? 31.712 -11.961 -7.566 1.00 26.17 219 VAL A O 1
ATOM 1796 N N . LYS A 1 220 ? 32.945 -10.187 -7.032 1.00 26.94 220 LYS A N 1
ATOM 1797 C CA . LYS A 1 220 ? 33.607 -10.069 -8.357 1.00 26.94 220 LYS A CA 1
ATOM 1798 C C . LYS A 1 220 ? 34.749 -9.055 -8.455 1.00 26.94 220 LYS A C 1
ATOM 1800 O O . LYS A 1 220 ? 35.282 -8.857 -9.541 1.00 26.94 220 LYS A O 1
ATOM 1805 N N . HIS A 1 221 ? 35.151 -8.437 -7.345 1.00 27.50 221 HIS A N 1
ATOM 1806 C CA . HIS A 1 221 ? 36.342 -7.591 -7.302 1.00 27.50 221 HIS A CA 1
ATOM 1807 C C . HIS A 1 221 ? 37.375 -8.303 -6.430 1.00 27.50 221 HIS A C 1
ATOM 1809 O O . HIS A 1 221 ? 37.244 -8.305 -5.211 1.00 27.50 221 HIS A O 1
ATOM 1815 N N . ASN A 1 222 ? 38.334 -8.973 -7.080 1.00 29.62 222 ASN A N 1
ATOM 1816 C CA . ASN A 1 222 ? 39.491 -9.647 -6.482 1.00 29.62 222 ASN A CA 1
ATOM 1817 C C . ASN A 1 222 ? 40.256 -8.714 -5.527 1.00 29.62 222 ASN A C 1
ATOM 1819 O O . ASN A 1 222 ? 41.220 -8.067 -5.926 1.00 29.62 222 ASN A O 1
ATOM 1823 N N . ILE A 1 223 ? 39.839 -8.654 -4.268 1.00 26.50 223 ILE A N 1
ATOM 1824 C CA . ILE A 1 223 ? 40.620 -8.066 -3.186 1.00 26.50 223 ILE A CA 1
ATOM 1825 C C . ILE A 1 223 ? 40.948 -9.221 -2.246 1.00 26.50 223 ILE A C 1
ATOM 1827 O O . ILE A 1 223 ? 40.091 -9.683 -1.494 1.00 26.50 223 ILE A O 1
ATOM 1831 N N . GLU A 1 224 ? 42.182 -9.722 -2.328 1.00 23.31 224 GLU A N 1
ATOM 1832 C CA . GLU A 1 224 ? 42.743 -10.576 -1.282 1.00 23.31 224 GLU A CA 1
ATOM 1833 C C . GLU A 1 224 ? 42.878 -9.738 -0.009 1.00 23.31 224 GLU A C 1
ATOM 1835 O O . GLU A 1 224 ? 43.696 -8.819 0.064 1.00 23.31 224 GLU A O 1
ATOM 1840 N N . LEU A 1 225 ? 42.081 -10.054 1.009 1.00 24.61 225 LEU A N 1
ATOM 1841 C CA . LEU A 1 225 ? 42.357 -9.605 2.366 1.00 24.61 225 LEU A CA 1
ATOM 1842 C C . LEU A 1 225 ? 43.200 -10.686 3.039 1.00 24.61 225 LEU A C 1
ATOM 1844 O O . LEU A 1 225 ? 42.739 -11.807 3.253 1.00 24.61 225 LEU A O 1
ATOM 1848 N N . LYS A 1 226 ? 44.459 -10.343 3.328 1.00 25.02 226 LYS A N 1
ATOM 1849 C CA . LYS A 1 226 ? 45.322 -11.123 4.217 1.00 25.02 226 LYS A CA 1
ATOM 1850 C C . LYS A 1 226 ? 44.679 -11.167 5.606 1.00 25.02 226 LYS A C 1
ATOM 1852 O O . LYS A 1 226 ? 44.266 -10.120 6.107 1.00 25.02 226 LYS A O 1
ATOM 1857 N N . PHE A 1 227 ? 44.595 -12.369 6.171 1.00 33.94 227 PHE A N 1
ATOM 1858 C CA . PHE A 1 227 ? 44.246 -12.598 7.573 1.00 33.94 227 PHE A CA 1
ATOM 1859 C C . PHE A 1 227 ? 45.361 -12.113 8.501 1.00 33.94 227 PHE A C 1
ATOM 1861 O O . PHE A 1 227 ? 46.544 -12.231 8.100 1.00 33.94 227 PHE A O 1
#

Foldseek 3Di:
DDPVPVPQQLLNLLLVLLQVVQVLCVVVPWDADSVQQWIWDDDQKIKIWHWDFDPVSVVVPFNKTFIWIWIAGPVRHTFDTASALFLWLAPPGRPDIQTRNDDVSVVVSSVVSSVRCVPQNSVLVCCCRPPVQVSLLLCLQQADDDDSNDHFGGSSHPTHLVNCLVRNDLVSSLSSLVNCLVRDDDVLSNVLSVVVNVCSVVVHDDDPPDPVPVPPVPPDDDDDDDD

Sequence (227 aa):
MCNFENDASPKEIIVCAMREIAEFMKPDGFHFIKSKLEIRKVFDFMVCISAQMNRHNKRGISAEALLICSISDKSKKECFWSKGLAISNKKEDSLRWWEFCGIESYEQSMNEIKKILSERFLPFIRLMEYAPMEMIQKVAEKGFCIFADEPLYDSAFRVPTNFLLKYGTHEQLTMAFQNYIDKHQLPFVKTNMEKAIALLKENKEVINNGEKNYAEFIVKHNIELKF

Secondary structure (DSSP, 8-state):
-----TT--HHHHHHHHHHHHHHHHGGGT-EEEGGGTEEEEESSEEEEEEEEE-GGGGGTS--EEEEEEEEEETT--EEEEESSSS----HHHHSPEEE-SSHHHHHHHHHHHHHHIIIIIHHHHHHHHH-HHHHHHHIIIIIB-S-TT--S---S--B-HHHHHHHS-HHHHHHHHHHHHHH---HHHHHHHHHHHHHHHTT-------TT-S-TTSSSS------

pLDDT: mean 73.85, std 18.5, range [23.31, 98.06]

Radius of gyration: 20.34 Å; chains: 1; bounding box: 64×28×55 Å

Organism: NCBI:txid2608384